Protein 4DPO (pdb70)

Organism: Methanosarcina mazei (strain ATCC BAA-159 / DSM 3647 / Goe1 / Go1 / JCM 11833 / OCM 88) (NCBI:txid192952)

B-factor: mean 62.58, std 10.18, range [20.0, 93.19]

Structure (mmCIF, N/CA/C/O backbone):
data_4DPO
#
_entry.id   4DPO
#
_cell.length_a   59.761
_cell.length_b   60.255
_cell.length_c   104.312
_cell.angle_alpha   90.00
_cell.angle_beta   90.00
_cell.angle_gamma   90.00
#
_symmetry.space_group_name_H-M   'P 21 21 21'
#
loop_
_entity.id
_entity.type
_entity.pdbx_description
1 polymer 'Conserved protein'
2 water water
#
loop_
_atom_site.group_PDB
_atom_site.id
_atom_site.type_symbol
_atom_site.label_atom_id
_atom_site.label_alt_id
_atom_site.label_comp_id
_atom_site.label_asym_id
_atom_site.label_entity_id
_atom_site.label_seq_id
_atom_site.pdbx_PDB_ins_code
_atom_site.Cartn_x
_atom_site.Cartn_y
_atom_site.Cartn_z
_atom_site.occupancy
_atom_site.B_iso_or_equiv
_atom_site.auth_seq_id
_atom_site.auth_comp_id
_atom_site.auth_asym_id
_atom_site.auth_atom_id
_atom_site.pdbx_PDB_model_num
ATOM 1 N N . ASN A 1 17 ? -19.134 -22.228 -3.345 0.70 65.59 -5 ASN A N 1
ATOM 2 C CA . ASN A 1 17 ? -19.347 -21.130 -4.333 0.70 65.95 -5 ASN A CA 1
ATOM 3 C C . ASN A 1 17 ? -18.007 -20.753 -4.999 0.70 65.73 -5 ASN A C 1
ATOM 4 O O . ASN A 1 17 ? -16.982 -20.597 -4.315 0.70 65.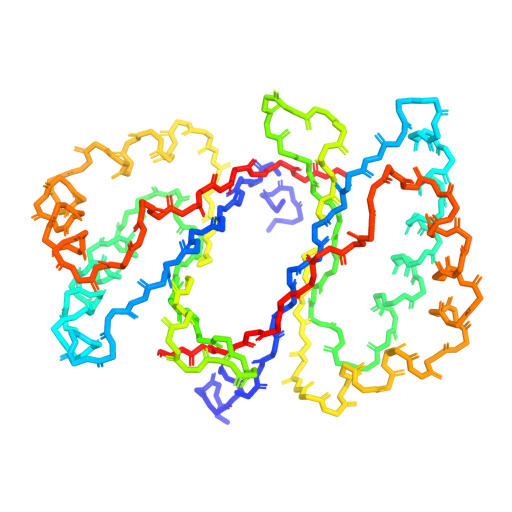96 -5 ASN A O 1
ATOM 6 N N . LEU A 1 18 ? -18.029 -20.632 -6.327 0.70 64.61 -4 LEU A N 1
ATOM 7 C CA . LEU A 1 18 ? -16.833 -20.413 -7.129 0.70 63.94 -4 LEU A CA 1
ATOM 8 C C . LEU A 1 18 ? -16.520 -18.901 -7.309 0.70 63.74 -4 LEU A C 1
ATOM 9 O O . LEU A 1 18 ? -15.503 -18.506 -7.892 0.70 64.31 -4 LEU A O 1
ATOM 11 N N . TYR A 1 19 ? -17.423 -18.067 -6.816 0.70 62.64 -3 TYR A N 1
ATOM 12 C CA . TYR A 1 19 ? -17.230 -16.641 -6.707 0.70 61.35 -3 TYR A CA 1
ATOM 13 C C . TYR A 1 19 ? -16.334 -16.349 -5.492 0.70 61.28 -3 TYR A C 1
ATOM 14 O O . TYR A 1 19 ? -15.424 -15.511 -5.559 0.70 61.18 -3 TYR A O 1
ATOM 23 N N . PHE A 1 20 ? -16.604 -17.050 -4.392 0.70 60.47 -2 PHE A N 1
ATOM 24 C CA . PHE A 1 20 ? -15.937 -16.842 -3.134 0.70 59.62 -2 PHE A CA 1
ATOM 25 C C . PHE A 1 20 ? -14.497 -17.235 -3.231 0.70 59.37 -2 PHE A C 1
ATOM 26 O O . PHE A 1 20 ? -13.608 -16.542 -2.687 0.70 59.70 -2 PHE A O 1
ATOM 34 N N . GLN A 1 21 ? -14.262 -18.354 -3.903 0.70 58.17 -1 GLN A N 1
ATOM 35 C CA . GLN A 1 21 ? -12.921 -18.784 -4.226 0.70 57.41 -1 GLN A CA 1
ATOM 36 C C . GLN A 1 21 ? -12.257 -17.766 -5.115 0.70 56.73 -1 GLN A C 1
ATOM 37 O O . GLN A 1 21 ? -11.079 -17.468 -4.961 0.70 57.40 -1 GLN A O 1
ATOM 43 N N . SER A 1 22 ? -13.021 -17.238 -6.054 0.70 55.66 0 SER A N 1
ATOM 44 C CA . SER A 1 22 ? -12.517 -16.291 -7.007 0.70 54.99 0 SER A CA 1
ATOM 45 C C . SER A 1 22 ? -11.891 -15.123 -6.268 0.70 55.34 0 SER A C 1
ATOM 46 O O . SER A 1 22 ? -10.870 -14.577 -6.659 0.70 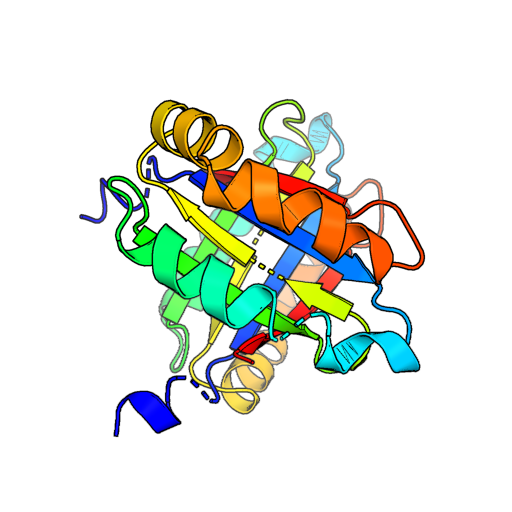55.63 0 SER A O 1
ATOM 57 N N . LEU A 1 24 ? -10.729 -14.995 -3.102 1.00 55.68 2 LEU A N 1
ATOM 58 C CA . LEU A 1 24 ? -9.708 -15.285 -2.050 1.00 55.30 2 LEU A CA 1
ATOM 59 C C . LEU A 1 24 ? -8.392 -15.844 -2.668 1.00 54.85 2 LEU A C 1
ATOM 60 O O . LEU A 1 24 ? -7.309 -15.754 -2.061 1.00 55.36 2 LEU A O 1
ATOM 63 N N . ALA A 1 25 ? -8.507 -16.393 -3.880 1.00 53.94 3 ALA A N 1
ATOM 64 C CA . ALA A 1 25 ? -7.368 -16.730 -4.746 1.00 53.12 3 ALA A CA 1
ATOM 65 C C . ALA A 1 25 ? -6.321 -15.600 -4.740 1.00 52.58 3 ALA A C 1
ATOM 66 O O . ALA A 1 25 ? -6.660 -14.416 -4.769 1.00 52.91 3 ALA A O 1
ATOM 68 N N . ILE A 1 26 ? -5.060 -15.986 -4.702 1.00 51.76 4 ILE A N 1
ATOM 69 C CA . ILE A 1 26 ? -3.955 -15.070 -4.679 1.00 51.85 4 ILE A CA 1
ATOM 70 C C . ILE A 1 26 ? -3.066 -15.273 -5.928 1.00 50.98 4 ILE A C 1
ATOM 71 O O . ILE A 1 26 ? -2.835 -16.413 -6.343 1.00 51.57 4 ILE A O 1
ATOM 76 N N . ARG A 1 27 ? -2.565 -14.201 -6.545 1.00 49.45 5 ARG A N 1
ATOM 77 C CA . ARG A 1 27 ? -1.638 -14.367 -7.682 1.00 47.71 5 ARG A CA 1
ATOM 78 C C . ARG A 1 27 ? -0.362 -13.642 -7.446 1.00 46.76 5 ARG A C 1
ATOM 79 O O . ARG A 1 27 ? -0.401 -12.469 -7.116 1.00 47.18 5 ARG A O 1
ATOM 87 N N . VAL A 1 28 ? 0.765 -14.295 -7.622 1.00 45.01 6 VAL A N 1
ATOM 88 C CA . VAL A 1 28 ? 1.967 -13.545 -7.430 1.00 45.61 6 VAL A CA 1
ATOM 89 C C . VAL A 1 28 ? 2.677 -13.346 -8.739 1.00 45.22 6 VAL A C 1
ATOM 90 O O . VAL A 1 28 ? 2.685 -14.236 -9.585 1.00 45.45 6 VAL A O 1
ATOM 94 N N . VAL A 1 29 ? 3.268 -12.168 -8.899 1.00 43.88 7 VAL A N 1
ATOM 95 C CA . VAL A 1 29 ? 4.085 -11.893 -10.040 1.00 41.55 7 VAL A CA 1
ATOM 96 C C . VAL A 1 29 ? 5.437 -11.701 -9.441 1.00 42.52 7 VAL A C 1
ATOM 97 O O . VAL A 1 29 ? 5.637 -10.802 -8.626 1.00 42.60 7 VAL A O 1
ATOM 101 N N . ALA A 1 30 ? 6.368 -12.552 -9.825 1.00 43.22 8 ALA A N 1
ATOM 102 C CA . ALA A 1 30 ? 7.712 -12.431 -9.303 1.00 45.39 8 ALA A CA 1
ATOM 103 C C . ALA A 1 30 ? 8.748 -12.208 -10.401 1.00 46.63 8 ALA A C 1
ATOM 104 O O . ALA A 1 30 ? 9.276 -13.155 -10.947 1.00 45.70 8 ALA A O 1
ATOM 106 N N . LYS A 1 31 ? 9.050 -10.948 -10.700 1.00 48.90 9 LYS A N 1
ATOM 107 C CA . LYS A 1 31 ? 9.897 -10.667 -11.854 1.00 52.56 9 LYS A CA 1
ATOM 108 C C . LYS A 1 31 ? 11.417 -10.670 -11.582 1.00 54.50 9 LYS A C 1
ATOM 109 O O . LYS A 1 31 ? 11.923 -9.933 -10.739 1.00 55.61 9 LYS A O 1
ATOM 115 N N . ASN A 1 32 ? 12.142 -11.513 -12.277 1.00 56.11 10 ASN A N 1
ATOM 116 C CA . ASN A 1 32 ? 13.562 -11.575 -12.054 1.00 58.88 10 ASN A CA 1
ATOM 117 C C . ASN A 1 32 ? 14.369 -10.989 -13.207 1.00 61.31 10 ASN A C 1
ATOM 118 O O . ASN A 1 32 ? 13.988 -11.131 -14.405 1.00 61.97 10 ASN A O 1
ATOM 123 N N . GLN A 1 33 ? 15.487 -10.337 -12.875 1.00 62.87 11 GLN A N 1
ATOM 124 C CA . GLN A 1 33 ? 16.466 -10.019 -13.917 1.00 64.15 11 GLN A CA 1
ATOM 125 C C . GLN A 1 33 ? 17.723 -10.826 -13.722 1.00 65.02 11 GLN A C 1
ATOM 126 O O . GLN A 1 33 ? 18.338 -10.801 -12.659 1.00 65.30 11 GLN A O 1
ATOM 132 N N . VAL A 1 34 ? 18.092 -11.545 -14.763 1.00 66.69 12 VAL A N 1
ATOM 133 C CA . VAL A 1 34 ? 19.076 -12.616 -14.644 1.00 68.58 12 VAL A CA 1
ATOM 134 C C . VAL A 1 34 ? 20.451 -12.252 -15.292 1.00 70.24 12 VAL A C 1
ATOM 135 O O . VAL A 1 34 ? 20.524 -11.503 -16.300 1.00 70.85 12 VAL A O 1
ATOM 139 N N . LYS A 1 35 ? 21.528 -12.731 -14.665 1.00 71.49 13 LYS A N 1
ATOM 140 C CA . LYS A 1 35 ? 22.869 -12.630 -15.246 1.00 73.07 13 LYS A CA 1
ATOM 141 C C . LYS A 1 35 ? 22.907 -13.564 -16.486 1.00 73.36 13 LYS A C 1
ATOM 142 O O . LYS A 1 35 ? 22.701 -14.792 -16.322 1.00 73.39 13 LYS A O 1
ATOM 148 N N . PRO A 1 36 ? 23.172 -13.002 -17.711 1.00 73.29 14 PRO A N 1
ATOM 149 C CA . PRO A 1 36 ? 23.157 -13.814 -18.951 1.00 73.21 14 PRO A CA 1
ATOM 150 C C . PRO A 1 36 ? 23.892 -15.145 -18.832 1.00 73.18 14 PRO A C 1
ATOM 151 O O . PRO A 1 36 ? 23.456 -16.135 -19.431 1.00 73.47 14 PRO A O 1
ATOM 155 N N . GLU A 1 37 ? 24.961 -15.163 -18.042 1.00 73.14 15 GLU A N 1
ATOM 156 C CA . GLU A 1 37 ? 25.768 -16.372 -17.793 1.00 74.15 15 GLU A CA 1
ATOM 157 C C . GLU A 1 37 ? 25.059 -17.385 -16.879 1.00 74.81 15 GLU A C 1
ATOM 158 O O . GLU A 1 37 ? 25.311 -18.601 -16.941 1.00 75.10 15 GLU A O 1
ATOM 160 N N . LYS A 1 38 ? 24.179 -16.886 -16.002 1.00 75.24 16 LYS A N 1
ATOM 161 C CA . LYS A 1 38 ? 23.552 -17.759 -14.998 1.00 74.65 16 LYS A CA 1
ATOM 162 C C . LYS A 1 38 ? 22.168 -18.336 -15.463 1.00 73.92 16 LYS A C 1
ATOM 163 O O . LYS A 1 38 ? 21.570 -19.171 -14.762 1.00 74.78 16 LYS A O 1
ATOM 165 N N . VAL A 1 39 ? 21.716 -17.973 -16.667 1.00 72.42 17 VAL A N 1
ATOM 166 C CA . VAL A 1 39 ? 20.417 -18.449 -17.170 1.00 71.03 17 VAL A CA 1
ATOM 167 C C . VAL A 1 39 ? 20.221 -19.952 -17.112 1.00 70.70 17 VAL A C 1
ATOM 168 O O . VAL A 1 39 ? 19.293 -20.406 -16.469 1.00 71.43 17 VAL A O 1
ATOM 172 N N . GLN A 1 40 ? 21.085 -20.729 -17.749 1.00 70.37 18 GLN A N 1
ATOM 173 C CA . GLN A 1 40 ? 20.939 -22.188 -17.671 1.00 70.09 18 GLN A CA 1
ATOM 174 C C . GLN A 1 40 ? 20.818 -22.671 -16.233 1.00 69.59 18 GLN A C 1
ATOM 175 O O . GLN A 1 40 ? 19.962 -23.528 -15.961 1.00 69.88 18 GLN A O 1
ATOM 177 N N . GLU A 1 41 ? 21.648 -22.129 -15.324 1.00 68.74 19 GLU A N 1
ATOM 178 C CA . GLU A 1 41 ? 21.615 -22.537 -13.888 1.00 68.31 19 GLU A CA 1
ATOM 179 C C . GLU A 1 41 ? 20.330 -22.111 -13.156 1.00 67.23 19 GLU A C 1
ATOM 180 O O . GLU A 1 41 ? 19.818 -22.824 -12.283 1.00 66.95 19 GLU A O 1
ATOM 182 N N . PHE A 1 42 ? 19.828 -20.943 -13.528 1.00 65.62 20 PHE A N 1
ATOM 183 C CA . PHE A 1 42 ? 18.592 -20.439 -13.026 1.00 64.81 20 PHE A CA 1
ATOM 184 C C . PHE A 1 42 ? 17.483 -21.371 -13.437 1.00 65.02 20 PHE A C 1
ATOM 185 O O . PHE A 1 42 ? 16.769 -21.892 -12.573 1.00 65.14 20 PHE A O 1
ATOM 201 N N . ASN A 1 44 ? 17.608 -24.497 -14.388 1.00 66.32 22 ASN A N 1
ATOM 202 C CA . ASN A 1 44 ? 17.654 -25.805 -13.741 1.00 67.00 22 ASN A CA 1
ATOM 203 C C . ASN A 1 44 ? 17.132 -25.741 -12.334 1.00 65.80 22 ASN A C 1
ATOM 204 O O . ASN A 1 44 ? 16.574 -26.716 -11.831 1.00 65.69 22 ASN A O 1
ATOM 209 N N . LEU A 1 45 ? 17.292 -24.589 -11.692 1.00 64.89 23 LEU A N 1
ATOM 210 C CA . LEU A 1 45 ? 16.759 -24.432 -10.321 1.00 64.46 23 LEU A CA 1
ATOM 211 C C . LEU A 1 45 ? 15.231 -24.274 -10.265 1.00 64.01 23 LEU A C 1
ATOM 212 O O . LEU A 1 45 ? 14.592 -24.918 -9.426 1.00 63.44 23 LEU A O 1
ATOM 217 N N . CYS A 1 46 ? 14.650 -23.472 -11.172 1.00 63.27 24 CYS A N 1
ATOM 218 C CA . CYS A 1 46 ? 13.192 -23.477 -11.367 1.00 63.60 24 CYS A CA 1
ATOM 219 C C . CYS A 1 46 ? 12.584 -24.848 -11.660 1.00 64.21 24 CYS A C 1
ATOM 220 O O . CYS A 1 46 ? 11.517 -25.145 -11.143 1.00 63.75 24 CYS A O 1
ATOM 223 N N . LYS A 1 47 ? 13.243 -25.678 -12.494 1.00 65.63 25 LYS A N 1
ATOM 224 C CA . LYS A 1 47 ? 12.733 -27.033 -12.825 1.00 65.63 25 LYS A CA 1
ATOM 225 C C . LYS A 1 47 ? 12.425 -27.776 -11.558 1.00 65.73 25 LYS A C 1
ATOM 226 O O . LYS A 1 47 ? 11.299 -28.307 -11.414 1.00 67.27 25 LYS A O 1
ATOM 228 N N . SER A 1 48 ? 13.353 -27.762 -10.603 1.00 64.24 26 SER A N 1
ATOM 229 C CA . SER A 1 48 ? 13.088 -28.535 -9.374 1.00 64.35 26 SER A CA 1
ATOM 230 C C . SER A 1 48 ? 12.029 -27.876 -8.503 1.00 64.01 26 SER A C 1
ATOM 231 O O . SER A 1 48 ? 11.254 -28.531 -7.780 1.00 65.00 26 SER A O 1
ATOM 234 N N . LEU A 1 49 ? 12.029 -26.557 -8.546 1.00 63.70 27 LEU A N 1
ATOM 235 C CA . LEU A 1 49 ? 11.139 -25.786 -7.718 1.00 62.96 27 LEU A CA 1
ATOM 236 C C . LEU A 1 49 ? 9.698 -25.941 -8.185 1.00 62.69 27 LEU A C 1
ATOM 237 O O . LEU A 1 49 ? 8.819 -25.949 -7.355 1.00 63.09 27 LEU A O 1
ATOM 242 N N . ILE A 1 50 ? 9.475 -26.079 -9.493 1.00 62.63 28 ILE A N 1
ATOM 243 C CA . ILE A 1 50 ? 8.139 -26.232 -10.063 1.00 63.65 28 ILE A CA 1
ATOM 244 C C . ILE A 1 50 ? 7.618 -27.616 -9.682 1.00 65.37 28 ILE A C 1
ATOM 245 O O . ILE A 1 50 ? 6.560 -27.709 -9.029 1.00 65.73 28 ILE A O 1
ATOM 247 N N . GLU A 1 51 ? 8.397 -28.666 -10.007 1.00 66.85 29 GLU A N 1
ATOM 248 C CA . GLU A 1 51 ? 8.072 -30.055 -9.653 1.00 67.84 29 GLU A CA 1
ATOM 249 C C . GLU A 1 51 ? 7.589 -30.123 -8.220 1.00 69.03 29 GLU A C 1
ATOM 250 O O . GLU A 1 51 ? 6.516 -30.686 -7.951 1.00 69.62 29 GLU A O 1
ATOM 252 N N . GLU A 1 52 ? 8.343 -29.527 -7.291 1.00 69.63 30 GLU A N 1
ATOM 253 C CA . GLU A 1 52 ? 7.949 -29.636 -5.893 1.00 70.22 30 GLU A CA 1
ATOM 254 C C . GLU A 1 52 ? 6.668 -28.887 -5.643 1.00 69.80 30 GLU A C 1
ATOM 255 O O . GLU A 1 52 ? 5.718 -29.445 -5.072 1.00 70.01 30 GLU A O 1
ATOM 261 N N . THR A 1 53 ? 6.640 -27.637 -6.120 1.00 68.74 31 THR A N 1
ATOM 262 C CA . THR A 1 53 ? 5.640 -26.655 -5.707 1.00 67.37 31 THR A CA 1
ATOM 263 C C . THR A 1 53 ? 4.267 -27.012 -6.252 1.00 66.93 31 THR A C 1
ATOM 264 O O . THR A 1 53 ? 3.238 -26.855 -5.555 1.00 65.25 31 THR A O 1
ATOM 268 N N . LEU A 1 54 ? 4.259 -27.492 -7.498 1.00 66.62 32 LEU A N 1
ATOM 269 C CA . LEU A 1 54 ? 3.011 -27.958 -8.104 1.00 67.19 32 LEU A CA 1
ATOM 270 C C . LEU A 1 54 ? 2.351 -29.035 -7.248 1.00 68.14 32 LEU A C 1
ATOM 271 O O . LEU A 1 54 ? 1.134 -29.207 -7.357 1.00 68.79 32 LEU A O 1
ATOM 276 N N . LYS A 1 55 ? 3.127 -29.748 -6.415 1.00 68.54 33 LYS A N 1
ATOM 277 C CA . LYS A 1 55 ? 2.562 -30.836 -5.595 1.00 68.98 33 LYS A CA 1
ATOM 278 C C . LYS A 1 55 ? 1.934 -30.346 -4.292 1.00 69.18 33 LYS A C 1
ATOM 279 O O . LYS A 1 55 ? 1.329 -31.136 -3.586 1.00 69.79 33 LYS A O 1
ATOM 281 N N . GLU A 1 56 ? 2.034 -29.049 -3.988 1.00 69.34 34 GLU A N 1
ATOM 282 C CA . GLU A 1 56 ? 1.540 -28.525 -2.706 1.00 68.65 34 GLU A CA 1
ATOM 283 C C . GLU A 1 56 ? 0.059 -28.308 -2.732 1.00 68.77 34 GLU A C 1
ATOM 284 O O . GLU A 1 56 ? -0.512 -28.047 -3.779 1.00 67.81 34 GLU A O 1
ATOM 290 N N . GLU A 1 57 ? -0.563 -28.383 -1.555 1.00 69.78 35 GLU A N 1
ATOM 291 C CA . GLU A 1 57 ? -1.989 -27.999 -1.396 1.00 70.21 35 GLU A CA 1
ATOM 292 C C . GLU A 1 57 ? -2.140 -26.467 -1.577 1.00 69.63 35 GLU A C 1
ATOM 293 O O . GLU A 1 57 ? -1.462 -25.657 -0.912 1.00 70.42 35 GLU A O 1
ATOM 295 N N . GLY A 1 58 ? -2.999 -26.078 -2.510 1.00 68.42 36 GLY A N 1
ATOM 296 C CA . GLY A 1 58 ? -3.257 -24.651 -2.777 1.00 66.39 36 GLY A CA 1
ATOM 297 C C . GLY A 1 58 ? -2.606 -24.121 -4.038 1.00 64.42 36 GLY A C 1
ATOM 298 O O . GLY A 1 58 ? -3.017 -23.107 -4.609 1.00 63.58 36 GLY A O 1
ATOM 299 N N . CYS A 1 59 ? -1.614 -24.825 -4.523 1.00 62.73 37 CYS A N 1
ATOM 300 C CA . CYS A 1 59 ? -1.070 -24.341 -5.762 1.00 62.12 37 CYS A CA 1
ATOM 301 C C . CYS A 1 59 ? -2.009 -24.563 -6.938 1.00 62.47 37 CYS A C 1
ATOM 302 O O . CYS A 1 59 ? -2.191 -25.717 -7.371 1.00 63.47 37 CYS A O 1
ATOM 305 N N . ILE A 1 60 ? -2.547 -23.471 -7.490 1.00 61.97 38 ILE A N 1
ATOM 306 C CA . ILE A 1 60 ? -3.450 -23.570 -8.621 1.00 61.24 38 ILE A CA 1
ATOM 307 C C . ILE A 1 60 ? -2.693 -23.559 -9.930 1.00 61.98 38 ILE A C 1
ATOM 308 O O . ILE A 1 60 ? -3.082 -24.214 -10.904 1.00 62.77 38 ILE A O 1
ATOM 312 N N . ASP A 1 61 ? -1.618 -22.794 -9.984 1.00 62.38 39 ASP A N 1
ATOM 313 C CA . ASP A 1 61 ? -0.782 -22.700 -11.232 1.00 62.38 39 ASP A CA 1
ATOM 314 C C . ASP A 1 61 ? 0.542 -22.078 -10.763 1.00 60.98 39 ASP A C 1
ATOM 315 O O . ASP A 1 61 ? 0.597 -21.392 -9.732 1.00 61.23 39 ASP A O 1
ATOM 320 N N . TYR A 1 62 ? 1.608 -22.392 -11.480 1.00 58.77 40 TYR A N 1
ATOM 321 C CA . TYR A 1 62 ? 2.926 -21.985 -11.106 1.00 56.88 40 TYR A CA 1
ATOM 322 C C . TYR A 1 62 ? 3.771 -22.252 -12.301 1.00 55.24 40 TYR A C 1
ATOM 323 O O . TYR A 1 62 ? 3.848 -23.366 -12.731 1.00 56.76 40 TYR A O 1
ATOM 332 N N . GLY A 1 63 ? 4.369 -21.232 -12.873 1.00 53.75 41 GLY A N 1
ATOM 333 C CA . GLY A 1 63 ? 5.167 -21.398 -14.062 1.00 53.43 41 GLY A CA 1
ATOM 334 C C . GLY A 1 63 ? 6.188 -20.298 -14.119 1.00 52.83 41 GLY A C 1
ATOM 335 O O . GLY A 1 63 ? 6.061 -19.316 -13.357 1.00 53.40 41 GLY A O 1
ATOM 336 N N . VAL A 1 64 ? 7.182 -20.436 -14.992 1.00 50.93 42 VAL A N 1
ATOM 337 C CA . VAL A 1 64 ? 8.062 -19.296 -15.256 1.00 50.77 42 VAL A CA 1
ATOM 338 C C . VAL A 1 64 ? 8.009 -18.792 -16.685 1.00 50.23 42 VAL A C 1
ATOM 339 O O . VAL A 1 64 ? 7.981 -19.585 -17.623 1.00 50.89 42 VAL A O 1
ATOM 343 N N . TYR A 1 65 ? 7.975 -17.482 -16.840 1.00 49.11 43 TYR A N 1
ATOM 344 C CA . TYR A 1 65 ? 7.686 -16.904 -18.110 1.00 50.13 43 TYR A CA 1
ATOM 345 C C . TYR A 1 65 ? 8.806 -15.908 -18.521 1.00 52.52 43 TYR A C 1
ATOM 346 O O . TYR A 1 65 ? 9.501 -15.364 -17.654 1.00 53.46 43 TYR A O 1
ATOM 355 N N . GLN A 1 66 ? 8.996 -15.636 -19.812 1.00 53.72 44 GLN A N 1
ATOM 356 C CA . GLN A 1 66 ? 10.074 -14.740 -20.212 1.00 55.28 44 GLN A CA 1
ATOM 357 C C . GLN A 1 66 ? 9.505 -13.621 -21.018 1.00 56.99 44 GLN A C 1
ATOM 358 O O . GLN A 1 66 ? 8.644 -13.855 -21.855 1.00 57.51 44 GLN A O 1
ATOM 364 N N . GLU A 1 67 ? 9.955 -12.397 -20.756 1.00 59.05 45 GLU A N 1
ATOM 365 C CA . GLU A 1 67 ? 9.427 -11.248 -21.446 1.00 61.14 45 GLU A CA 1
ATOM 366 C C . GLU A 1 67 ? 9.929 -11.304 -22.855 1.00 62.84 45 GLU A C 1
ATOM 367 O O . GLU A 1 67 ? 11.089 -11.660 -23.087 1.00 63.50 45 GLU A O 1
ATOM 373 N N . LEU A 1 68 ? 9.069 -10.912 -23.788 1.00 64.53 46 LEU A N 1
ATOM 374 C CA . LEU A 1 68 ? 9.290 -11.176 -25.175 1.00 66.69 46 LEU A CA 1
ATOM 375 C C . LEU A 1 68 ? 10.655 -10.674 -25.696 1.00 69.26 46 LEU A C 1
ATOM 376 O O . LEU A 1 68 ? 11.560 -11.475 -26.122 1.00 70.56 46 LEU A O 1
ATOM 381 N N . GLU A 1 69 ? 10.837 -9.363 -25.672 1.00 70.52 47 GLU A N 1
ATOM 382 C CA . GLU A 1 69 ? 12.011 -8.859 -26.359 1.00 71.68 47 GLU A CA 1
ATOM 383 C C . GLU A 1 69 ? 13.164 -8.684 -25.339 1.00 71.94 47 GLU A C 1
ATOM 384 O O . GLU A 1 69 ? 13.981 -7.771 -25.465 1.00 72.47 47 GLU A O 1
ATOM 386 N N . ASN A 1 70 ? 13.223 -9.584 -24.345 1.00 71.49 48 ASN A N 1
ATOM 387 C CA . ASN A 1 70 ? 14.082 -9.433 -23.164 1.00 70.67 48 ASN A CA 1
ATOM 388 C C . ASN A 1 70 ? 14.387 -10.722 -22.460 1.00 69.88 48 ASN A C 1
ATOM 389 O O . ASN A 1 70 ? 13.940 -10.912 -21.344 1.00 69.68 48 ASN A O 1
ATOM 394 N N . PRO A 1 71 ? 15.216 -11.574 -23.074 1.00 69.55 49 PRO A N 1
ATOM 395 C CA . PRO A 1 71 ? 15.452 -13.008 -22.691 1.00 68.97 49 PRO A CA 1
ATOM 396 C C . PRO A 1 71 ? 15.910 -13.261 -21.253 1.00 68.41 49 PRO A C 1
ATOM 397 O O . PRO A 1 71 ? 15.948 -14.429 -20.795 1.00 67.88 49 PRO A O 1
ATOM 401 N N . GLU A 1 72 ? 16.301 -12.173 -20.585 1.00 67.69 50 GLU A N 1
ATOM 402 C CA . GLU A 1 72 ? 16.891 -12.207 -19.263 1.00 67.28 50 GLU A CA 1
ATOM 403 C C . GLU A 1 72 ? 15.927 -11.757 -18.181 1.00 65.87 50 GLU A C 1
ATOM 404 O O . GLU A 1 72 ? 16.224 -11.900 -16.992 1.00 65.76 50 GLU A O 1
ATOM 410 N N . ILE A 1 73 ? 14.810 -11.161 -18.597 1.00 63.49 51 ILE A N 1
ATOM 411 C CA . ILE A 1 73 ? 13.731 -10.870 -17.707 1.00 61.37 51 ILE A CA 1
ATOM 412 C C . ILE A 1 73 ? 12.922 -12.148 -17.626 1.00 59.98 51 ILE A C 1
ATOM 413 O O . ILE A 1 73 ? 12.232 -12.475 -18.565 1.00 59.64 51 ILE A O 1
ATOM 418 N N . LEU A 1 74 ? 13.012 -12.859 -16.511 1.00 58.18 52 LEU A N 1
ATOM 419 C CA . LEU A 1 74 ? 12.292 -14.112 -16.285 1.00 56.72 52 LEU A CA 1
ATOM 420 C C . LEU A 1 74 ? 11.297 -14.098 -15.054 1.00 56.33 52 LEU A C 1
ATOM 421 O O . LEU A 1 74 ? 11.722 -14.152 -13.869 1.00 56.52 52 LEU A O 1
ATOM 426 N N . THR A 1 75 ? 9.986 -14.065 -15.320 1.00 54.03 53 THR A N 1
ATOM 427 C CA . THR A 1 75 ? 9.035 -13.808 -14.254 1.00 52.09 53 THR A CA 1
ATOM 428 C C . THR A 1 75 ? 8.419 -15.099 -13.733 1.00 52.01 53 THR A C 1
ATOM 429 O O . THR A 1 75 ? 8.295 -16.056 -14.471 1.00 53.08 53 THR A O 1
ATOM 441 N N . LEU A 1 77 ? 5.007 -16.766 -12.278 1.00 49.42 55 LEU A N 1
ATOM 442 C CA . LEU A 1 77 ? 3.591 -16.410 -12.288 1.00 49.46 55 LEU A CA 1
ATOM 443 C C . LEU A 1 77 ? 2.877 -17.515 -11.597 1.00 50.12 55 LEU A C 1
ATOM 444 O O . LEU A 1 77 ? 3.026 -18.661 -11.987 1.00 50.43 55 LEU A O 1
ATOM 449 N N . GLU A 1 78 ? 2.136 -17.175 -10.550 1.00 50.46 56 GLU A N 1
ATOM 450 C CA . GLU A 1 78 ? 1.589 -18.187 -9.683 1.00 51.80 56 GLU A CA 1
ATOM 451 C C . GLU A 1 78 ? 0.167 -17.851 -9.316 1.00 52.75 56 GLU A C 1
ATOM 452 O O . GLU A 1 78 ? -0.243 -16.677 -9.405 1.00 52.85 56 GLU A O 1
ATOM 458 N N . GLU A 1 79 ? -0.573 -18.885 -8.907 1.00 53.08 57 GLU A N 1
ATOM 459 C CA . GLU A 1 79 ? -1.855 -18.680 -8.316 1.00 53.87 57 GLU A CA 1
ATOM 460 C C . GLU A 1 79 ? -2.082 -19.695 -7.243 1.00 53.81 57 GLU A C 1
ATOM 461 O O . GLU A 1 79 ? -1.867 -20.872 -7.436 1.00 54.16 57 GLU A O 1
ATOM 467 N N . TRP A 1 80 ? -2.548 -19.196 -6.130 1.00 53.97 58 TRP A N 1
ATOM 468 C CA . TRP A 1 80 ? -2.636 -19.892 -4.890 1.00 55.19 58 TRP A CA 1
ATOM 469 C C . TRP A 1 80 ? -4.071 -19.797 -4.448 1.00 56.29 58 TRP A C 1
ATOM 470 O O . TRP A 1 80 ? -4.689 -18.748 -4.661 1.00 57.52 58 TRP A O 1
ATOM 481 N N . LYS A 1 81 ? -4.608 -20.872 -3.849 1.00 56.85 59 LYS A N 1
ATOM 482 C CA . LYS A 1 81 ? -6.005 -20.945 -3.370 1.00 57.06 59 LYS A CA 1
ATOM 483 C C . LYS A 1 81 ? -6.289 -19.732 -2.441 1.00 57.57 59 LYS A C 1
ATOM 484 O O . LYS A 1 81 ? -7.361 -19.116 -2.507 1.00 57.24 59 LYS A O 1
ATOM 487 N N . ASP A 1 82 ? -5.288 -19.321 -1.663 1.00 56.95 60 ASP A N 1
ATOM 488 C CA . ASP A 1 82 ? -5.528 -18.310 -0.676 1.00 57.17 60 ASP A CA 1
ATOM 489 C C . ASP A 1 82 ? -4.236 -17.888 -0.088 1.00 55.86 60 ASP A C 1
ATOM 490 O O . ASP A 1 82 ? -3.205 -18.468 -0.378 1.00 54.86 60 ASP A O 1
ATOM 495 N N . GLU A 1 83 ? -4.304 -16.922 0.799 1.00 56.37 61 GLU A N 1
ATOM 496 C CA . GLU A 1 83 ? -3.096 -16.314 1.363 1.00 58.44 61 GLU A CA 1
ATOM 497 C C . GLU A 1 83 ? -2.286 -17.264 2.217 1.00 58.20 61 GLU A C 1
ATOM 498 O O . GLU A 1 83 ? -1.060 -17.253 2.123 1.00 58.49 61 GLU A O 1
ATOM 504 N N . GLY A 1 84 ? -2.961 -18.092 3.030 1.00 58.54 62 GLY A N 1
ATOM 505 C CA . GLY A 1 84 ? -2.278 -19.042 3.935 1.00 57.47 62 GLY A CA 1
ATOM 506 C C . GLY A 1 84 ? -1.551 -20.133 3.169 1.00 57.84 62 GLY A C 1
ATOM 507 O O . GLY A 1 84 ? -0.531 -20.626 3.628 1.00 58.37 62 GLY A O 1
ATOM 508 N N . SER A 1 85 ? -2.064 -20.523 2.004 1.00 57.44 63 SER A N 1
ATOM 509 C CA . SER A 1 85 ? -1.300 -21.379 1.127 1.00 58.29 63 SER A CA 1
ATOM 510 C C . SER A 1 85 ? 0.042 -20.777 0.687 1.00 59.38 63 SER A C 1
ATOM 511 O O . SER A 1 85 ? 1.071 -21.487 0.675 1.00 59.53 63 SER A O 1
ATOM 514 N N . LEU A 1 86 ? 0.030 -19.494 0.284 1.00 60.07 64 LEU A N 1
ATOM 515 C CA . LEU A 1 86 ? 1.270 -18.838 -0.152 1.00 60.65 64 LEU A CA 1
ATOM 516 C C . LEU A 1 86 ? 2.202 -18.825 1.040 1.00 62.06 64 LEU A C 1
ATOM 517 O O . LEU A 1 86 ? 3.421 -19.012 0.911 1.00 62.69 64 LEU A O 1
ATOM 522 N N . ASP A 1 87 ? 1.602 -18.648 2.210 1.00 63.37 65 ASP A N 1
ATOM 523 C CA . ASP A 1 87 ? 2.347 -18.581 3.429 1.00 64.96 65 ASP A CA 1
ATOM 524 C C . ASP A 1 87 ? 3.052 -19.925 3.672 1.00 65.54 65 ASP A C 1
ATOM 525 O O . ASP A 1 87 ? 4.235 -19.941 4.000 1.00 65.70 65 ASP A O 1
ATOM 528 N N . GLN A 1 88 ? 2.372 -21.045 3.431 1.00 66.38 66 GLN A N 1
ATOM 529 C CA . GLN A 1 88 ? 3.049 -22.347 3.517 1.00 67.35 66 GLN A CA 1
ATOM 530 C C . GLN A 1 88 ? 4.084 -22.547 2.442 1.00 66.19 66 GLN A C 1
ATOM 531 O O . GLN A 1 88 ? 5.125 -23.147 2.711 1.00 66.80 66 GLN A O 1
ATOM 537 N N . HIS A 1 89 ? 3.811 -22.057 1.234 1.00 64.84 67 HIS A N 1
ATOM 538 C CA . HIS A 1 89 ? 4.815 -22.095 0.168 1.00 63.74 67 HIS A CA 1
ATOM 539 C C . HIS A 1 89 ? 6.175 -21.528 0.585 1.00 63.58 67 HIS A C 1
ATOM 540 O O . HIS A 1 89 ? 7.182 -22.214 0.450 1.00 63.57 67 HIS A O 1
ATOM 547 N N . ILE A 1 90 ? 6.204 -20.283 1.066 1.00 63.02 68 ILE A N 1
ATOM 548 C CA . ILE A 1 90 ? 7.470 -19.629 1.411 1.00 63.06 68 ILE A CA 1
ATOM 549 C C . ILE A 1 90 ? 8.123 -20.193 2.691 1.00 63.83 68 ILE A C 1
ATOM 550 O O . ILE A 1 90 ? 9.317 -20.008 2.917 1.00 64.01 68 ILE A O 1
ATOM 554 N N . ARG A 1 91 ? 7.335 -20.893 3.509 1.00 64.59 69 ARG A N 1
ATOM 555 C CA . ARG A 1 91 ? 7.834 -21.596 4.697 1.00 65.48 69 ARG A CA 1
ATOM 556 C C . ARG A 1 91 ? 8.191 -23.060 4.338 1.00 67.07 69 ARG A C 1
ATOM 557 O O . ARG A 1 91 ? 8.618 -23.840 5.191 1.00 68.23 69 ARG A O 1
ATOM 559 N N . SER A 1 92 ? 8.046 -23.454 3.076 1.00 68.30 70 SER A N 1
ATOM 560 C CA . SER A 1 92 ? 8.342 -24.846 2.716 1.00 69.51 70 SER A CA 1
ATOM 561 C C . SER A 1 92 ? 9.868 -25.153 2.565 1.00 70.78 70 SER A C 1
ATOM 562 O O . SER A 1 92 ? 10.691 -24.249 2.298 1.00 71.45 70 SER A O 1
ATOM 565 N N . ASP A 1 93 ? 10.221 -26.426 2.727 1.00 70.94 71 ASP A N 1
ATOM 566 C CA . ASP A 1 93 ? 11.587 -26.887 2.582 1.00 71.46 71 ASP A CA 1
ATOM 567 C C . ASP A 1 93 ? 12.217 -26.568 1.231 1.00 70.71 71 ASP A C 1
ATOM 568 O O . ASP A 1 93 ? 13.337 -26.070 1.170 1.00 71.23 71 ASP A O 1
ATOM 573 N N . HIS A 1 94 ? 11.519 -26.866 0.139 1.00 69.37 72 HIS A N 1
ATOM 574 C CA . HIS A 1 94 ? 12.099 -26.623 -1.192 1.00 68.19 72 HIS A CA 1
ATOM 575 C C . HIS A 1 94 ? 12.288 -25.111 -1.428 1.00 66.88 72 HIS A C 1
ATOM 576 O O . HIS A 1 94 ? 13.328 -24.643 -1.931 1.00 66.80 72 HIS A O 1
ATOM 583 N N . PHE A 1 95 ? 11.283 -24.336 -1.044 1.00 64.87 73 PHE A N 1
ATOM 584 C CA . PHE A 1 95 ? 11.407 -22.936 -1.230 1.00 62.34 73 PHE A CA 1
ATOM 585 C C . PHE A 1 95 ? 12.659 -22.528 -0.486 1.00 61.97 73 PHE A C 1
ATOM 586 O O . PHE A 1 95 ? 13.566 -21.905 -1.082 1.00 61.03 73 PHE A O 1
ATOM 594 N N . LYS A 1 96 ? 12.689 -22.912 0.806 1.00 61.41 74 LYS A N 1
ATOM 595 C CA . LYS A 1 96 ? 13.743 -22.548 1.737 1.00 61.02 74 LYS A CA 1
ATOM 596 C C . LYS A 1 96 ? 15.140 -22.866 1.135 1.00 61.66 74 LYS A C 1
ATOM 597 O O . LYS A 1 96 ? 16.058 -21.999 1.168 1.00 61.67 74 LYS A O 1
ATOM 600 N N . GLU A 1 97 ? 15.295 -24.070 0.555 1.00 61.24 75 GLU A N 1
ATOM 601 C CA . GLU A 1 97 ? 16.567 -24.491 -0.050 1.00 60.93 75 GLU A CA 1
ATOM 602 C C . GLU A 1 97 ? 16.880 -23.801 -1.411 1.00 61.09 75 GLU A C 1
ATOM 603 O O . GLU A 1 97 ? 18.048 -23.536 -1.757 1.00 62.28 75 GLU A O 1
ATOM 605 N N . ILE A 1 98 ? 15.870 -23.515 -2.216 1.00 60.55 76 ILE A N 1
ATOM 606 C CA . ILE A 1 98 ? 16.181 -23.159 -3.604 1.00 59.86 76 ILE A CA 1
ATOM 607 C C . ILE A 1 98 ? 16.154 -21.658 -3.791 1.00 59.37 76 ILE A C 1
ATOM 608 O O . ILE A 1 98 ? 16.838 -21.104 -4.659 1.00 59.07 76 ILE A O 1
ATOM 613 N N . PHE A 1 99 ? 15.382 -20.995 -2.949 1.00 58.37 77 PHE A N 1
ATOM 614 C CA . PHE A 1 99 ? 15.320 -19.582 -3.055 1.00 58.14 77 PHE A CA 1
ATOM 615 C C . PHE A 1 99 ? 16.703 -18.951 -2.918 1.00 57.02 77 PHE A C 1
ATOM 616 O O . PHE A 1 99 ? 17.102 -18.096 -3.706 1.00 57.44 77 PHE A O 1
ATOM 624 N N . PRO A 1 100 ? 17.483 -19.417 -1.967 1.00 56.18 78 PRO A N 1
ATOM 625 C CA . PRO A 1 100 ? 18.744 -18.725 -1.890 1.00 56.18 78 PRO A CA 1
ATOM 626 C C . PRO A 1 100 ? 19.639 -18.943 -3.132 1.00 56.52 78 PRO A C 1
ATOM 627 O O . PRO A 1 100 ? 20.361 -18.044 -3.557 1.00 56.06 78 PRO A O 1
ATOM 631 N N . LEU A 1 101 ? 19.562 -20.124 -3.726 1.00 57.39 79 LEU A N 1
ATOM 632 C CA . LEU A 1 101 ? 20.392 -20.471 -4.872 1.00 57.68 79 LEU A CA 1
ATOM 633 C C . LEU A 1 101 ? 19.999 -19.642 -6.079 1.00 59.12 79 LEU A C 1
ATOM 634 O O . LEU A 1 101 ? 20.842 -19.051 -6.815 1.00 59.30 79 LEU A O 1
ATOM 639 N N . LEU A 1 102 ? 18.683 -19.617 -6.285 1.00 60.25 80 LEU A N 1
ATOM 640 C CA . LEU A 1 102 ? 18.047 -18.837 -7.320 1.00 60.01 80 LEU A CA 1
ATOM 641 C C . LEU A 1 102 ? 18.541 -17.417 -7.228 1.00 60.56 80 LEU A C 1
ATOM 642 O O . LEU A 1 102 ? 18.925 -16.846 -8.226 1.00 60.21 80 LEU A O 1
ATOM 647 N N . SER A 1 103 ? 18.571 -16.860 -6.015 1.00 61.30 81 SER A N 1
ATOM 648 C CA . SER A 1 103 ? 19.070 -15.494 -5.831 1.00 63.02 81 SER A CA 1
ATOM 649 C C . SER A 1 103 ? 20.524 -15.180 -6.216 1.00 63.65 81 SER A C 1
ATOM 650 O O . SER A 1 103 ? 20.820 -14.070 -6.627 1.00 62.91 81 SER A O 1
ATOM 653 N N . GLU A 1 104 ? 21.426 -16.149 -6.085 1.00 65.11 82 GLU A N 1
ATOM 654 C CA . GLU A 1 104 ? 22.784 -15.956 -6.611 1.00 66.67 82 GLU A CA 1
ATOM 655 C C . GLU A 1 104 ? 22.804 -15.664 -8.143 1.00 67.21 82 GLU A C 1
ATOM 656 O O . GLU A 1 104 ? 23.792 -15.138 -8.656 1.00 68.11 82 GLU A O 1
ATOM 658 N N . CYS A 1 105 ? 21.713 -15.940 -8.858 1.00 67.02 83 CYS A N 1
ATOM 659 C CA . CYS A 1 105 ? 21.728 -15.809 -10.314 1.00 66.90 83 CYS A CA 1
ATOM 660 C C . CYS A 1 105 ? 21.356 -14.412 -10.818 1.00 66.64 83 CYS A C 1
ATOM 661 O O . CYS A 1 105 ? 21.452 -14.129 -12.011 1.00 66.36 83 CYS A O 1
ATOM 664 N N . LEU A 1 106 ? 20.977 -13.530 -9.916 1.00 66.97 84 LEU A N 1
ATOM 665 C CA . LEU A 1 106 ? 20.295 -12.318 -10.314 1.00 68.32 84 LEU A CA 1
ATOM 666 C C . LEU A 1 106 ? 21.181 -11.084 -10.393 1.00 69.89 84 LEU A C 1
ATOM 667 O O . LEU A 1 106 ? 22.112 -10.923 -9.587 1.00 70.91 84 LEU A O 1
ATOM 672 N N . ASP A 1 107 ? 20.882 -10.215 -11.361 1.00 70.74 85 ASP A N 1
ATOM 673 C CA . ASP A 1 107 ? 21.485 -8.910 -11.438 1.00 71.99 85 ASP A CA 1
ATOM 674 C C . ASP A 1 107 ? 20.911 -8.091 -10.330 1.00 72.21 85 ASP A C 1
ATOM 675 O O . ASP A 1 107 ? 21.671 -7.606 -9.547 1.00 73.55 85 ASP A O 1
ATOM 680 N N . LYS A 1 108 ? 19.587 -7.948 -10.230 1.00 72.23 86 LYS A N 1
ATOM 681 C CA . LYS A 1 108 ? 18.971 -7.249 -9.065 1.00 72.03 86 LYS A CA 1
ATOM 682 C C . LYS A 1 108 ? 18.082 -8.132 -8.133 1.00 72.05 86 LYS A C 1
ATOM 683 O O . LYS A 1 108 ? 17.701 -9.276 -8.499 1.00 73.23 86 LYS A O 1
ATOM 687 N N . GLU A 1 109 ? 17.768 -7.618 -6.933 1.00 70.80 87 GLU A N 1
ATOM 688 C CA . GLU A 1 109 ? 16.721 -8.213 -6.055 1.00 69.19 87 GLU A CA 1
ATOM 689 C C . GLU A 1 109 ? 15.437 -8.468 -6.882 1.00 67.98 87 GLU A C 1
ATOM 690 O O . GLU A 1 109 ? 15.010 -7.628 -7.725 1.00 67.32 87 GLU A O 1
ATOM 692 N N . THR A 1 110 ? 14.857 -9.644 -6.662 1.00 66.12 88 THR A N 1
ATOM 693 C CA . THR A 1 110 ? 13.658 -10.043 -7.365 1.00 64.97 88 THR A CA 1
ATOM 694 C C . THR A 1 110 ? 12.489 -9.116 -6.965 1.00 63.72 88 THR A C 1
ATOM 695 O O . THR A 1 110 ? 12.312 -8.860 -5.794 1.00 64.17 88 THR A O 1
ATOM 699 N N . GLU A 1 111 ? 11.740 -8.565 -7.921 1.00 61.97 89 GLU A N 1
ATOM 700 C CA . GLU A 1 111 ? 10.631 -7.645 -7.609 1.00 60.17 89 GLU A CA 1
ATOM 701 C C . GLU A 1 111 ? 9.259 -8.394 -7.659 1.00 58.34 89 GLU A C 1
ATOM 702 O O . GLU A 1 111 ? 8.764 -8.758 -8.722 1.00 59.81 89 GLU A O 1
ATOM 708 N N . ILE A 1 112 ? 8.660 -8.589 -6.497 1.00 55.72 90 ILE A N 1
ATOM 709 C CA . ILE A 1 112 ? 7.464 -9.410 -6.228 1.00 53.37 90 ILE A CA 1
ATOM 710 C C . ILE A 1 112 ? 6.214 -8.589 -5.900 1.00 52.38 90 ILE A C 1
ATOM 711 O O . ILE A 1 112 ? 6.315 -7.687 -5.152 1.00 51.05 90 ILE A O 1
ATOM 716 N N . ASN A 1 113 ? 5.047 -8.914 -6.458 1.00 51.95 91 ASN A N 1
ATOM 717 C CA . ASN A 1 113 ? 3.808 -8.263 -6.078 1.00 52.14 91 ASN A CA 1
ATOM 718 C C . ASN A 1 113 ? 2.788 -9.323 -5.854 1.00 52.44 91 ASN A C 1
ATOM 719 O O . ASN A 1 113 ? 2.746 -10.310 -6.627 1.00 53.90 91 ASN A O 1
ATOM 724 N N . ILE A 1 114 ? 1.973 -9.159 -4.812 1.00 51.02 92 ILE A N 1
ATOM 725 C CA . ILE A 1 114 ? 0.953 -10.155 -4.486 1.00 48.79 92 ILE A CA 1
ATOM 726 C C . ILE A 1 114 ? -0.375 -9.459 -4.702 1.00 49.43 92 ILE A C 1
ATOM 727 O O . ILE A 1 114 ? -0.615 -8.333 -4.188 1.00 48.71 92 ILE A O 1
ATOM 731 N N . TYR A 1 115 ? -1.245 -10.106 -5.461 1.00 49.05 93 TYR A N 1
ATOM 732 C CA . TYR A 1 115 ? -2.497 -9.529 -5.902 1.00 48.40 93 TYR A CA 1
ATOM 733 C C . TYR A 1 115 ? -3.732 -10.320 -5.512 1.00 48.67 93 TYR A C 1
ATOM 734 O O . TYR A 1 115 ? -3.649 -11.444 -5.138 1.00 48.91 93 TYR A O 1
ATOM 743 N N . ARG A 1 116 ? -4.888 -9.694 -5.633 1.00 49.29 94 ARG A N 1
ATOM 744 C CA . ARG A 1 116 ? -6.175 -10.320 -5.453 1.00 49.48 94 ARG A CA 1
ATOM 745 C C . ARG A 1 116 ? -7.122 -9.735 -6.458 1.00 50.65 94 ARG A C 1
ATOM 746 O O . ARG A 1 116 ? -6.935 -8.644 -6.882 1.00 50.98 94 ARG A O 1
ATOM 754 N N . LYS A 1 117 ? -8.151 -10.447 -6.849 1.00 52.20 95 LYS A N 1
ATOM 755 C CA . LYS A 1 117 ? -8.977 -9.952 -7.913 1.00 53.94 95 LYS A CA 1
ATOM 756 C C . LYS A 1 117 ? -9.974 -8.952 -7.447 1.00 55.99 95 LYS A C 1
ATOM 757 O O . LYS A 1 117 ? -10.717 -9.220 -6.544 1.00 57.36 95 LYS A O 1
ATOM 763 N N . LYS A 1 118 ? -10.022 -7.810 -8.111 1.00 57.38 96 LYS A N 1
ATOM 764 C CA . LYS A 1 118 ? -10.937 -6.745 -7.768 1.00 57.39 96 LYS A CA 1
ATOM 765 C C . LYS A 1 118 ? -11.968 -6.589 -8.839 1.00 57.27 96 LYS A C 1
ATOM 766 O O . LYS A 1 118 ? -12.914 -7.340 -8.887 1.00 58.67 96 LYS A O 1
ATOM 768 N N . LEU B 1 18 ? -6.492 -27.385 -22.642 0.70 55.84 -4 LEU B N 1
ATOM 769 C CA . LEU B 1 18 ? -5.192 -27.678 -23.288 0.70 56.17 -4 LEU B CA 1
ATOM 770 C C . LEU B 1 18 ? -4.043 -27.102 -22.460 0.70 56.37 -4 LEU B C 1
ATOM 771 O O . LEU B 1 18 ? -3.858 -25.874 -22.336 0.70 56.86 -4 LEU B O 1
ATOM 773 N N . TYR B 1 19 ? -3.321 -28.039 -21.856 0.70 55.30 -3 TYR B N 1
ATOM 774 C CA . TYR B 1 19 ? -1.939 -27.913 -21.541 0.70 53.61 -3 TYR B CA 1
ATOM 775 C C . TYR B 1 19 ? -1.204 -27.286 -22.701 0.70 53.35 -3 TYR B C 1
ATOM 776 O O . TYR B 1 19 ? -0.250 -26.569 -22.513 0.70 53.79 -3 TYR B O 1
ATOM 785 N N . PHE B 1 20 ? -1.650 -27.526 -23.915 0.70 53.49 -2 PHE B N 1
ATOM 786 C CA . PHE B 1 20 ? -0.940 -26.962 -25.053 0.70 54.05 -2 PHE B CA 1
ATOM 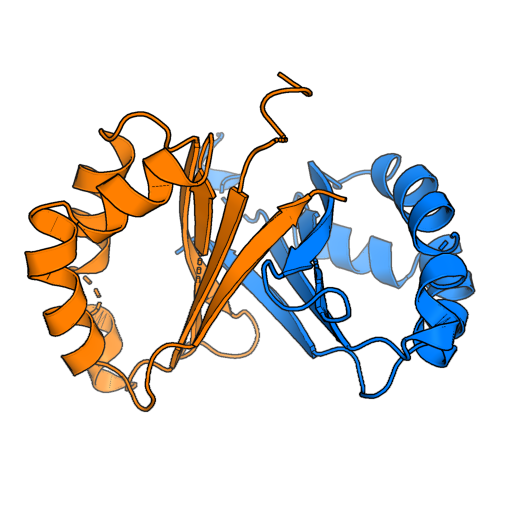787 C C . PHE B 1 20 ? -1.320 -25.505 -25.268 0.70 54.33 -2 PHE B C 1
ATOM 788 O O . PHE B 1 20 ? -0.473 -24.669 -25.588 0.70 54.45 -2 PHE B O 1
ATOM 796 N N . GLN B 1 21 ? -2.605 -25.203 -25.122 0.70 54.53 -1 GLN B N 1
ATOM 797 C CA . GLN B 1 21 ? -3.029 -23.827 -25.139 0.70 54.28 -1 GLN B CA 1
ATOM 798 C C . GLN B 1 21 ? -2.135 -23.113 -24.154 0.70 54.63 -1 GLN B C 1
ATOM 799 O O . GLN B 1 21 ? -1.429 -22.193 -24.525 0.70 54.48 -1 GLN B O 1
ATOM 805 N N . SER B 1 22 ? -2.128 -23.575 -22.910 0.70 55.25 0 SER B N 1
ATOM 806 C CA . SER B 1 22 ? -1.400 -22.879 -21.857 0.70 56.82 0 SER B CA 1
ATOM 807 C C . SER B 1 22 ? 0.017 -22.670 -22.242 0.70 57.38 0 SER B C 1
ATOM 808 O O . SER B 1 22 ? 0.632 -21.687 -21.849 0.70 58.00 0 SER B O 1
ATOM 819 N N . LEU B 1 24 ? 1.345 -22.112 -25.121 1.00 59.50 2 LEU B N 1
ATOM 820 C CA . LEU B 1 24 ? 1.600 -21.145 -26.182 1.00 59.01 2 LEU B CA 1
ATOM 821 C C . LEU B 1 24 ? 0.905 -19.813 -25.850 1.00 58.10 2 LEU B C 1
ATOM 822 O O . LEU B 1 24 ? 1.016 -18.818 -26.596 1.00 58.01 2 LEU B O 1
ATOM 827 N N . ALA B 1 25 ? 0.160 -19.793 -24.749 1.00 56.41 3 ALA B N 1
ATOM 828 C CA . ALA B 1 25 ? -0.541 -18.601 -24.418 1.00 55.29 3 ALA B CA 1
ATOM 829 C C . ALA B 1 25 ? 0.486 -17.536 -24.097 1.00 55.47 3 ALA B C 1
ATOM 830 O O . ALA B 1 25 ? 1.647 -17.797 -23.743 1.00 54.68 3 ALA B O 1
ATOM 832 N N . ILE B 1 26 ? 0.036 -16.320 -24.284 1.00 55.54 4 ILE B N 1
ATOM 833 C CA . ILE B 1 26 ? 0.823 -15.174 -23.983 1.00 55.68 4 ILE B CA 1
ATOM 834 C C . ILE B 1 26 ? 0.183 -14.379 -22.857 1.00 54.79 4 ILE B C 1
ATOM 835 O O . ILE B 1 26 ? -1.029 -14.101 -22.914 1.00 54.21 4 ILE B O 1
ATOM 840 N N . ARG B 1 27 ? 0.993 -14.031 -21.839 1.00 52.99 5 ARG B N 1
ATOM 841 C CA . ARG B 1 27 ? 0.472 -13.335 -20.673 1.00 51.28 5 ARG B CA 1
ATOM 842 C C . ARG B 1 27 ? 0.934 -11.885 -20.563 1.00 51.59 5 ARG B C 1
ATOM 843 O O . ARG B 1 27 ? 2.050 -11.536 -20.959 1.00 52.86 5 ARG B O 1
ATOM 851 N N . VAL B 1 28 ? 0.086 -11.029 -20.020 1.00 50.54 6 VAL B N 1
ATOM 852 C CA . VAL B 1 28 ? 0.483 -9.655 -19.836 1.00 50.48 6 VAL B CA 1
ATOM 853 C C . VAL B 1 28 ? 0.191 -9.153 -18.466 1.00 50.23 6 VAL B C 1
ATOM 854 O O . VAL B 1 28 ? -0.815 -9.492 -17.869 1.00 49.70 6 VAL B O 1
ATOM 858 N N . VAL B 1 29 ? 1.140 -8.388 -17.943 1.00 49.80 7 VAL B N 1
ATOM 859 C CA . VAL B 1 29 ? 0.977 -7.813 -16.639 1.00 48.33 7 VAL B CA 1
ATOM 860 C C . VAL B 1 29 ? 0.988 -6.336 -16.893 1.00 48.90 7 VAL B C 1
ATOM 861 O O . VAL B 1 29 ? 2.017 -5.777 -17.279 1.00 49.43 7 VAL B O 1
ATOM 865 N N . ALA B 1 30 ? -0.174 -5.723 -16.749 1.00 48.45 8 ALA B N 1
ATOM 866 C CA . ALA B 1 30 ? -0.268 -4.288 -16.896 1.00 49.02 8 ALA B CA 1
ATOM 867 C C . ALA B 1 30 ? -0.378 -3.545 -15.536 1.00 49.02 8 ALA B C 1
ATOM 868 O O . ALA B 1 30 ? -1.471 -3.324 -15.019 1.00 48.44 8 ALA B O 1
ATOM 870 N N . LYS B 1 31 ? 0.751 -3.180 -14.967 1.00 49.44 9 LYS B N 1
ATOM 871 C CA . LYS B 1 31 ? 0.744 -2.452 -13.722 1.00 53.08 9 LYS B CA 1
ATOM 872 C C . LYS B 1 31 ? 0.401 -0.913 -13.827 1.00 55.50 9 LYS B C 1
ATOM 873 O O . LYS B 1 31 ? 1.113 -0.119 -14.503 1.00 55.19 9 LYS B O 1
ATOM 879 N N . ASN B 1 32 ? -0.675 -0.517 -13.149 1.00 57.86 10 ASN B N 1
ATOM 880 C CA . ASN B 1 32 ? -1.056 0.898 -12.998 1.00 61.47 10 ASN B CA 1
ATOM 881 C C . ASN B 1 32 ? -0.933 1.448 -11.581 1.00 63.23 10 ASN B C 1
ATOM 882 O O . ASN B 1 32 ? -1.519 0.858 -10.647 1.00 63.89 10 ASN B O 1
ATOM 887 N N . GLN B 1 33 ? -0.230 2.587 -11.433 1.00 64.67 11 GLN B N 1
ATOM 888 C CA . GLN B 1 33 ? -0.315 3.418 -10.206 1.00 65.59 11 GLN B CA 1
ATOM 889 C C . GLN B 1 33 ? -1.448 4.440 -10.344 1.00 66.05 11 GLN B C 1
ATOM 890 O O . GLN B 1 33 ? -1.299 5.502 -10.961 1.00 65.98 11 GLN B O 1
ATOM 896 N N . VAL B 1 34 ? -2.592 4.100 -9.778 1.00 66.89 12 VAL B N 1
ATOM 897 C CA . VAL B 1 34 ? -3.761 4.968 -9.821 1.00 68.06 12 VAL B CA 1
ATOM 898 C C . VAL B 1 34 ? -3.661 6.137 -8.822 1.00 69.51 12 VAL B C 1
ATOM 899 O O . VAL B 1 34 ? -2.981 6.033 -7.775 1.00 69.45 12 VAL B O 1
ATOM 903 N N . LYS B 1 35 ? -4.286 7.269 -9.169 1.00 71.54 13 LYS B N 1
ATOM 904 C CA . LYS B 1 35 ? -4.277 8.466 -8.302 1.00 73.01 13 LYS B CA 1
ATOM 905 C C . LYS B 1 35 ? -5.309 8.213 -7.198 1.00 73.88 13 LYS B C 1
ATOM 906 O O . LYS B 1 35 ? -6.472 7.837 -7.497 1.00 74.21 13 LYS B O 1
ATOM 908 N N . PRO B 1 36 ? -4.900 8.393 -5.923 1.00 74.25 14 PRO B N 1
ATOM 909 C CA . PRO B 1 36 ? -5.875 7.925 -4.946 1.00 74.90 14 PRO B CA 1
ATOM 910 C C . PRO B 1 36 ? -7.348 8.325 -5.240 1.00 76.17 14 PRO B C 1
ATOM 911 O O . PRO B 1 36 ? -8.224 7.479 -5.155 1.00 76.96 14 PRO B O 1
ATOM 913 N N . GLU B 1 37 ? -7.625 9.559 -5.665 1.00 77.65 15 GLU B N 1
ATOM 914 C CA . GLU B 1 37 ? -9.032 10.024 -5.905 1.00 78.74 15 GLU B CA 1
ATOM 915 C C . GLU B 1 37 ? -9.634 9.541 -7.227 1.00 78.44 15 GLU B C 1
ATOM 916 O O . GLU B 1 37 ? -10.854 9.583 -7.444 1.00 78.23 15 GLU B O 1
ATOM 922 N N . LYS B 1 38 ? -8.764 9.096 -8.125 1.00 78.46 16 LYS B N 1
ATOM 923 C CA . LYS B 1 38 ? -9.191 8.730 -9.462 1.00 77.56 16 LYS B CA 1
ATOM 924 C C . LYS B 1 38 ? -9.671 7.276 -9.470 1.00 77.03 16 LYS B C 1
ATOM 925 O O . LYS B 1 38 ? -10.454 6.887 -10.350 1.00 77.37 16 LYS B O 1
ATOM 927 N N . VAL B 1 39 ? -9.276 6.510 -8.443 1.00 75.96 17 VAL B N 1
ATOM 928 C CA . VAL B 1 39 ? -9.558 5.050 -8.322 1.00 74.86 17 VAL B CA 1
ATOM 929 C C . VAL B 1 39 ? -10.931 4.533 -8.779 1.00 74.22 17 VAL B C 1
ATOM 930 O O . VAL B 1 39 ? -11.005 3.546 -9.523 1.00 74.19 17 VAL B O 1
ATOM 932 N N . GLN B 1 40 ? -12.007 5.204 -8.373 1.00 73.91 18 GLN B N 1
ATOM 933 C CA . GLN B 1 40 ? -13.381 4.754 -8.713 1.00 73.30 18 GLN B CA 1
ATOM 934 C C . GLN B 1 40 ? -13.803 5.003 -10.171 1.00 73.39 18 GLN B C 1
ATOM 935 O O . GLN B 1 40 ? -14.640 4.232 -10.670 1.00 73.33 18 GLN B O 1
ATOM 937 N N . GLU B 1 41 ? -13.254 6.047 -10.847 1.00 73.09 19 GLU B N 1
ATOM 938 C CA . GLU B 1 41 ? -13.530 6.271 -12.295 1.00 72.52 19 GLU B CA 1
ATOM 939 C C . GLU B 1 41 ? -12.848 5.140 -13.051 1.00 71.99 19 GLU B C 1
ATOM 940 O O . GLU B 1 41 ? -13.429 4.504 -13.936 1.00 71.65 19 GLU B O 1
ATOM 942 N N . PHE B 1 42 ? -11.626 4.865 -12.612 1.00 71.74 20 PHE B N 1
ATOM 943 C CA . PHE B 1 42 ? -10.791 3.784 -13.124 1.00 71.99 20 PHE B CA 1
ATOM 944 C C . PHE B 1 42 ? -11.532 2.446 -13.161 1.00 72.00 20 PHE B C 1
ATOM 945 O O . PHE B 1 42 ? -11.618 1.742 -14.201 1.00 71.15 20 PHE B O 1
ATOM 961 N N . ASN B 1 44 ? -14.794 1.891 -12.906 1.00 72.67 22 ASN B N 1
ATOM 962 C CA . ASN B 1 44 ? -15.992 1.873 -13.801 1.00 72.85 22 ASN B CA 1
ATOM 963 C C . ASN B 1 44 ? -15.590 1.752 -15.248 1.00 71.34 22 ASN B C 1
ATOM 964 O O . ASN B 1 44 ? -16.292 1.113 -16.060 1.00 71.89 22 ASN B O 1
ATOM 969 N N . LEU B 1 45 ? -14.446 2.350 -15.551 1.00 68.84 23 LEU B N 1
ATOM 970 C CA . LEU B 1 45 ? -13.841 2.171 -16.846 1.00 67.39 23 LEU B CA 1
ATOM 971 C C . LEU B 1 45 ? -13.354 0.718 -17.078 1.00 66.80 23 LEU B C 1
ATOM 972 O O . LEU B 1 45 ? -13.564 0.166 -18.176 1.00 65.69 23 LEU B O 1
ATOM 977 N N . CYS B 1 46 ? -12.720 0.103 -16.068 1.00 65.44 24 CYS B N 1
ATOM 978 C CA . CYS B 1 46 ? -12.355 -1.292 -16.189 1.00 65.30 24 CYS B CA 1
ATOM 979 C C . CYS B 1 46 ? -13.570 -2.224 -16.377 1.00 66.18 24 CYS B C 1
ATOM 980 O O . CYS B 1 46 ? -13.494 -3.235 -17.124 1.00 64.98 24 CYS B O 1
ATOM 983 N N . LYS B 1 47 ? -14.688 -1.891 -15.721 1.00 67.11 25 LYS B N 1
ATOM 984 C CA . LYS B 1 47 ? -15.891 -2.741 -15.828 1.00 68.87 25 LYS B CA 1
ATOM 985 C C . LYS B 1 47 ? -16.270 -3.023 -17.316 1.00 69.49 25 LYS B C 1
ATOM 986 O O . LYS B 1 47 ? -16.481 -4.194 -17.711 1.00 69.53 25 LYS B O 1
ATOM 988 N N . SER B 1 48 ? -16.291 -1.956 -18.137 1.00 69.73 26 SER B N 1
ATOM 989 C CA . SER B 1 48 ? -16.756 -2.044 -19.558 1.00 69.56 26 SER B CA 1
ATOM 990 C C . SER B 1 48 ? -15.682 -2.649 -20.408 1.00 68.90 26 SER B C 1
ATOM 991 O O . SER B 1 48 ? -15.965 -3.336 -21.398 1.00 69.02 26 SER B O 1
ATOM 994 N N . LEU B 1 49 ? -14.447 -2.357 -20.015 1.00 68.33 27 LEU B N 1
ATOM 995 C CA . LEU B 1 49 ? -13.297 -2.886 -20.672 1.00 68.22 27 LEU B CA 1
ATOM 996 C C . LEU B 1 49 ? -13.300 -4.398 -20.555 1.00 69.50 27 LEU B C 1
ATOM 997 O O . LEU B 1 49 ? -13.287 -5.084 -21.594 1.00 69.29 27 LEU B O 1
ATOM 1002 N N . ILE B 1 50 ? -13.349 -4.911 -19.314 1.00 70.56 28 ILE B N 1
ATOM 1003 C CA . ILE B 1 50 ? -13.452 -6.361 -19.093 1.00 71.94 28 ILE B CA 1
ATOM 1004 C C . ILE B 1 50 ? -14.590 -6.939 -19.908 1.00 73.16 28 ILE B C 1
ATOM 1005 O O . ILE B 1 50 ? -14.418 -7.986 -20.591 1.00 74.09 28 ILE B O 1
ATOM 1010 N N . GLU B 1 51 ? -15.740 -6.269 -19.828 1.00 73.93 29 GLU B N 1
ATOM 1011 C CA . GLU B 1 51 ? -16.956 -6.781 -20.426 1.00 75.73 29 GLU B CA 1
ATOM 1012 C C . GLU B 1 51 ? -16.763 -7.043 -21.908 1.00 75.64 29 GLU B C 1
ATOM 1013 O O . GLU B 1 51 ? -17.052 -8.157 -22.407 1.00 75.81 29 GLU B O 1
ATOM 1019 N N . GLU B 1 52 ? -16.247 -6.040 -22.618 1.00 75.05 30 GLU B N 1
ATOM 1020 C CA . GLU B 1 52 ? -16.086 -6.205 -24.044 1.00 74.76 30 GLU B CA 1
ATOM 1021 C C . GLU B 1 52 ? -14.969 -7.178 -24.382 1.00 73.93 30 GLU B C 1
ATOM 1022 O O . GLU B 1 52 ? -15.136 -8.026 -25.255 1.00 73.49 30 GLU B O 1
ATOM 1028 N N . THR B 1 53 ? -13.859 -7.081 -23.649 1.00 72.98 31 THR B N 1
ATOM 1029 C CA . THR B 1 53 ? -12.693 -7.951 -23.860 1.00 71.91 31 THR B CA 1
ATOM 1030 C C . THR B 1 53 ? -12.966 -9.448 -23.672 1.00 71.25 31 THR B C 1
ATOM 1031 O O . THR B 1 53 ? -12.408 -10.264 -24.419 1.00 70.73 31 THR B O 1
ATOM 1035 N N . LEU B 1 54 ? -13.784 -9.818 -22.685 1.00 69.80 32 LEU B N 1
ATOM 1036 C CA . LEU B 1 54 ? -14.076 -11.238 -22.507 1.00 69.24 32 LEU B CA 1
ATOM 1037 C C . LEU B 1 54 ? -14.802 -11.844 -23.725 1.00 69.58 32 LEU B C 1
ATOM 1038 O O . LEU B 1 54 ? -14.460 -12.932 -24.179 1.00 69.58 32 LEU B O 1
ATOM 1043 N N . LYS B 1 55 ? -15.787 -11.129 -24.265 1.00 70.45 33 LYS B N 1
ATOM 1044 C CA . LYS B 1 55 ? -16.371 -11.424 -25.598 1.00 70.95 33 LYS B CA 1
ATOM 1045 C C . LYS B 1 55 ? -15.327 -11.618 -26.784 1.00 71.16 33 LYS B C 1
ATOM 1046 O O . LYS B 1 55 ? -15.685 -12.184 -27.825 1.00 72.05 33 LYS B O 1
ATOM 1048 N N . GLU B 1 56 ? -14.063 -11.190 -26.645 1.00 70.60 34 GLU B N 1
ATOM 1049 C CA . GLU B 1 56 ? -13.090 -11.352 -27.752 1.00 70.37 34 GLU B CA 1
ATOM 1050 C C . GLU B 1 56 ? -12.633 -12.772 -27.901 1.00 70.54 34 GLU B C 1
ATOM 1051 O O . GLU B 1 56 ? -12.566 -13.516 -26.932 1.00 71.19 34 GLU B O 1
ATOM 1057 N N . GLU B 1 57 ? -12.302 -13.161 -29.125 1.00 71.15 35 GLU B N 1
ATOM 1058 C CA . GLU B 1 57 ? -11.740 -14.499 -29.357 1.00 70.85 35 GLU B CA 1
ATOM 1059 C C . GLU B 1 57 ? -10.244 -14.398 -28.999 1.00 70.24 35 GLU B C 1
ATOM 1060 O O . GLU B 1 57 ? -9.605 -13.342 -29.240 1.00 70.67 35 GLU B O 1
ATOM 1062 N N . GLY B 1 58 ? -9.698 -15.465 -28.412 1.00 68.37 36 GLY B N 1
ATOM 1063 C CA . GLY B 1 58 ? -8.266 -15.544 -28.168 1.00 66.12 36 GLY B CA 1
ATOM 1064 C C . GLY B 1 58 ? -7.955 -15.111 -26.745 1.00 65.05 36 GLY B C 1
ATOM 1065 O O . GLY B 1 58 ? -6.794 -15.163 -26.262 1.00 64.55 36 GLY B O 1
ATOM 1066 N N . CYS B 1 59 ? -9.006 -14.703 -26.055 1.00 63.10 37 CYS B N 1
ATOM 1067 C CA . CYS B 1 59 ? -8.841 -14.177 -24.740 1.00 60.89 37 CYS B CA 1
ATOM 1068 C C . CYS B 1 59 ? -9.242 -15.256 -23.798 1.00 59.47 37 CYS B C 1
ATOM 1069 O O . CYS B 1 59 ? -10.403 -15.594 -23.712 1.00 59.45 37 CYS B O 1
ATOM 1072 N N . ILE B 1 60 ? -8.256 -15.795 -23.098 1.00 58.23 38 ILE B N 1
ATOM 1073 C CA . ILE B 1 60 ? -8.479 -16.886 -22.187 1.00 57.45 38 ILE B CA 1
ATOM 1074 C C . ILE B 1 60 ? -8.850 -16.354 -20.823 1.00 57.52 38 ILE B C 1
ATOM 1075 O O . ILE B 1 60 ? -9.745 -16.871 -20.166 1.00 56.81 38 ILE B O 1
ATOM 1080 N N . ASP B 1 61 ? -8.169 -15.305 -20.387 1.00 57.21 39 ASP B N 1
ATOM 1081 C CA . ASP B 1 61 ? -8.402 -14.818 -19.031 1.00 56.81 39 ASP B CA 1
ATOM 1082 C C . ASP B 1 61 ? -8.039 -13.360 -19.019 1.00 56.05 39 ASP B C 1
ATOM 1083 O O . ASP B 1 61 ? -7.011 -12.966 -19.610 1.00 55.81 39 ASP B O 1
ATOM 1088 N N . TYR B 1 62 ? -8.876 -12.560 -18.356 1.00 55.19 40 TYR B N 1
ATOM 1089 C CA . TYR B 1 62 ? -8.664 -11.096 -18.243 1.00 54.43 40 TYR B CA 1
ATOM 1090 C C . TYR B 1 62 ? -9.313 -10.542 -16.977 1.00 53.97 40 TYR B C 1
ATOM 1091 O O . TYR B 1 62 ? -10.473 -10.852 -16.686 1.00 54.24 40 TYR B O 1
ATOM 1100 N N . GLY B 1 63 ? -8.589 -9.730 -16.217 1.00 53.12 41 GLY B N 1
ATOM 1101 C CA . GLY B 1 63 ? -9.121 -9.275 -14.954 1.00 51.78 41 GLY B CA 1
ATOM 1102 C C . GLY B 1 63 ? -8.186 -8.278 -14.343 1.00 52.12 41 GLY B C 1
ATOM 1103 O O . GLY B 1 63 ? -6.984 -8.280 -14.680 1.00 51.80 41 GLY B O 1
ATOM 1104 N N . VAL B 1 64 ? -8.733 -7.428 -13.457 1.00 51.57 42 VAL B N 1
ATOM 1105 C CA . VAL B 1 64 ? -7.944 -6.392 -12.799 1.00 52.14 42 VAL B CA 1
ATOM 1106 C C . VAL B 1 64 ? -7.682 -6.816 -11.395 1.00 52.53 42 VAL B C 1
ATOM 1107 O O . VAL B 1 64 ? -8.569 -7.339 -10.745 1.00 53.72 42 VAL B O 1
ATOM 1111 N N . TYR B 1 65 ? -6.477 -6.583 -10.909 1.00 52.53 43 TYR B N 1
ATOM 1112 C CA . TYR B 1 65 ? -6.129 -7.081 -9.604 1.00 52.80 43 TYR B CA 1
ATOM 1113 C C . TYR B 1 65 ? -5.592 -5.918 -8.774 1.00 54.29 43 TYR B C 1
ATOM 1114 O O . TYR B 1 65 ? -5.023 -4.965 -9.319 1.00 54.51 43 TYR B O 1
ATOM 1123 N N . GLN B 1 66 ? -5.772 -5.988 -7.458 1.00 55.13 44 GLN B N 1
ATOM 1124 C CA . GLN B 1 66 ? -5.206 -4.989 -6.586 1.00 56.29 44 GLN B CA 1
ATOM 1125 C C . GLN B 1 66 ? -4.090 -5.579 -5.782 1.00 56.79 44 GLN B C 1
ATOM 1126 O O . GLN B 1 66 ? -4.235 -6.693 -5.276 1.00 55.98 44 GLN B O 1
ATOM 1132 N N . GLU B 1 67 ? -3.006 -4.808 -5.611 1.00 57.59 45 GLU B N 1
ATOM 1133 C CA . GLU B 1 67 ? -1.886 -5.311 -4.839 1.00 58.45 45 GLU B CA 1
ATOM 1134 C C . GLU B 1 67 ? -2.222 -5.312 -3.366 1.00 59.09 45 GLU B C 1
ATOM 1135 O O . GLU B 1 67 ? -2.746 -4.344 -2.838 1.00 59.92 45 GLU B O 1
ATOM 1141 N N . LEU B 1 68 ? -1.920 -6.417 -2.709 1.00 60.70 46 LEU B N 1
ATOM 1142 C CA . LEU B 1 68 ? -2.229 -6.578 -1.302 1.00 62.15 46 LEU B CA 1
ATOM 1143 C C . LEU B 1 68 ? -1.616 -5.530 -0.406 1.00 64.79 46 LEU B C 1
ATOM 1144 O O . LEU B 1 68 ? -2.317 -4.885 0.372 1.00 66.11 46 LEU B O 1
ATOM 1149 N N . GLU B 1 69 ? -0.320 -5.314 -0.490 1.00 67.35 47 GLU B N 1
ATOM 1150 C CA . GLU B 1 69 ? 0.229 -4.245 0.367 1.00 70.04 47 GLU B CA 1
ATOM 1151 C C . GLU B 1 69 ? -0.435 -2.839 0.055 1.00 71.16 47 GLU B C 1
ATOM 1152 O O . GLU B 1 69 ? -0.853 -2.125 0.982 1.00 71.13 47 GLU B O 1
ATOM 1154 N N . ASN B 1 70 ? -0.622 -2.540 -1.253 1.00 72.14 48 ASN B N 1
ATOM 1155 C CA . ASN B 1 70 ? -0.809 -1.173 -1.832 1.00 71.35 48 ASN B CA 1
ATOM 1156 C C . ASN B 1 70 ? -2.089 -0.975 -2.624 1.00 70.51 48 ASN B C 1
ATOM 1157 O O . ASN B 1 70 ? -2.126 -1.288 -3.804 1.00 70.78 48 ASN B O 1
ATOM 1162 N N . PRO B 1 71 ? -3.109 -0.371 -2.022 1.00 69.81 49 PRO B N 1
ATOM 1163 C CA . PRO B 1 71 ? -4.421 -0.245 -2.692 1.00 69.08 49 PRO B CA 1
ATOM 1164 C C . PRO B 1 71 ? -4.443 0.665 -3.920 1.00 68.57 49 PRO B C 1
ATOM 1165 O O . PRO B 1 71 ? -5.448 0.742 -4.629 1.00 67.85 49 PRO B O 1
ATOM 1169 N N . GLU B 1 72 ? -3.358 1.380 -4.160 1.00 68.24 50 GLU B N 1
ATOM 1170 C CA . GLU B 1 72 ? -3.268 2.239 -5.365 1.00 68.44 50 GLU B CA 1
ATOM 1171 C C . GLU B 1 72 ? -2.790 1.511 -6.660 1.00 66.68 50 GLU B C 1
ATOM 1172 O O . GLU B 1 72 ? -3.099 1.936 -7.778 1.00 65.55 50 GLU B O 1
ATOM 1178 N N . ILE B 1 73 ? -1.995 0.450 -6.471 1.00 64.54 51 ILE B N 1
ATOM 1179 C CA . ILE B 1 73 ? -1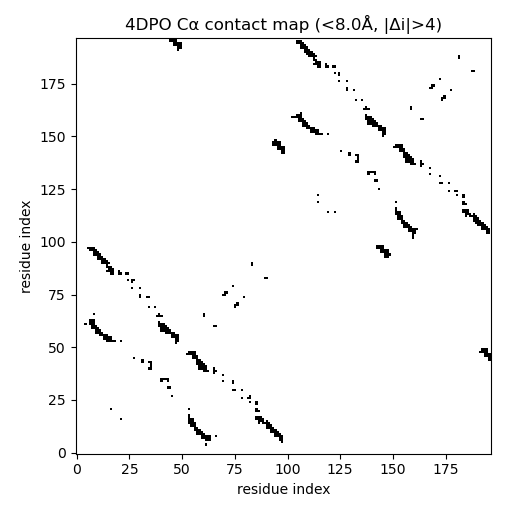.500 -0.394 -7.541 1.00 62.22 51 ILE B CA 1
ATOM 1180 C C . ILE B 1 73 ? -2.633 -1.331 -8.017 1.00 61.28 51 ILE B C 1
ATOM 1181 O O . ILE B 1 73 ? -3.048 -2.228 -7.271 1.00 61.12 51 ILE B O 1
ATOM 1186 N N . LEU B 1 74 ? -3.097 -1.112 -9.255 1.00 59.34 52 LEU B N 1
ATOM 1187 C CA . LEU B 1 74 ? -4.122 -1.917 -9.942 1.00 57.84 52 LEU B CA 1
ATOM 1188 C C . LEU B 1 74 ? -3.619 -2.503 -11.299 1.00 56.60 52 LEU B C 1
ATOM 1189 O O . LEU B 1 74 ? -3.342 -1.782 -12.279 1.00 56.27 52 LEU B O 1
ATOM 1194 N N . THR B 1 75 ? -3.498 -3.825 -11.342 1.00 54.17 53 THR B N 1
ATOM 1195 C CA . THR B 1 75 ? -2.846 -4.461 -12.437 1.00 51.21 53 THR B CA 1
ATOM 1196 C C . THR B 1 75 ? -3.804 -5.243 -13.273 1.00 51.30 53 THR B C 1
ATOM 1197 O O . THR B 1 75 ? -4.827 -5.760 -12.809 1.00 50.63 53 THR B O 1
ATOM 1209 N N . LEU B 1 77 ? -4.103 -8.492 -15.312 1.00 50.16 55 LEU B N 1
ATOM 1210 C CA . LEU B 1 77 ? -3.513 -9.796 -15.605 1.00 49.30 55 LEU B CA 1
ATOM 1211 C C . LEU B 1 77 ? -4.268 -10.459 -16.712 1.00 49.34 55 LEU B C 1
ATOM 1212 O O . LEU B 1 77 ? -5.503 -10.543 -16.671 1.00 49.60 55 LEU B O 1
ATOM 1217 N N . GLU B 1 78 ? -3.542 -10.918 -17.725 1.00 49.90 56 GLU B N 1
ATOM 1218 C CA . GLU B 1 78 ? -4.201 -11.453 -18.905 1.00 52.01 56 GLU B CA 1
ATOM 1219 C C . GLU B 1 78 ? -3.547 -12.656 -19.588 1.00 52.70 56 GLU B C 1
ATOM 1220 O O . GLU B 1 78 ? -2.337 -12.798 -19.576 1.00 53.01 56 GLU B O 1
ATOM 1226 N N . GLU B 1 79 ? -4.368 -13.477 -20.245 1.00 53.24 57 GLU B N 1
ATOM 1227 C CA . GLU B 1 79 ? -3.894 -14.588 -21.033 1.00 53.30 57 GLU B CA 1
ATOM 1228 C C . GLU B 1 79 ? -4.594 -14.604 -22.395 1.00 53.70 57 GLU B C 1
ATOM 1229 O O . GLU B 1 79 ? -5.824 -14.524 -22.443 1.00 53.38 57 GLU B O 1
ATOM 1235 N N . TRP B 1 80 ? -3.799 -14.693 -23.468 1.00 53.91 58 TRP B N 1
ATOM 1236 C CA . TRP B 1 80 ? -4.216 -14.650 -24.851 1.00 55.48 58 TRP B CA 1
ATOM 1237 C C . TRP B 1 80 ? -3.721 -15.920 -25.589 1.00 57.79 58 TRP B C 1
ATOM 1238 O O . TRP B 1 80 ? -2.617 -16.417 -25.304 1.00 58.38 58 TRP B O 1
ATOM 1249 N N . LYS B 1 81 ? -4.508 -16.465 -26.523 1.00 58.53 59 LYS B N 1
ATOM 1250 C CA . LYS B 1 81 ? -4.071 -17.682 -27.201 1.00 60.31 59 LYS B CA 1
ATOM 1251 C C . LYS B 1 81 ? -2.743 -17.458 -27.995 1.00 61.06 59 LYS B C 1
ATOM 1252 O O . LYS B 1 81 ? -1.919 -18.375 -28.117 1.00 60.95 59 LYS B O 1
ATOM 1254 N N . ASP B 1 82 ? -2.515 -16.236 -28.478 1.00 61.94 60 ASP B N 1
ATOM 1255 C CA . ASP B 1 82 ? -1.300 -15.932 -29.284 1.00 63.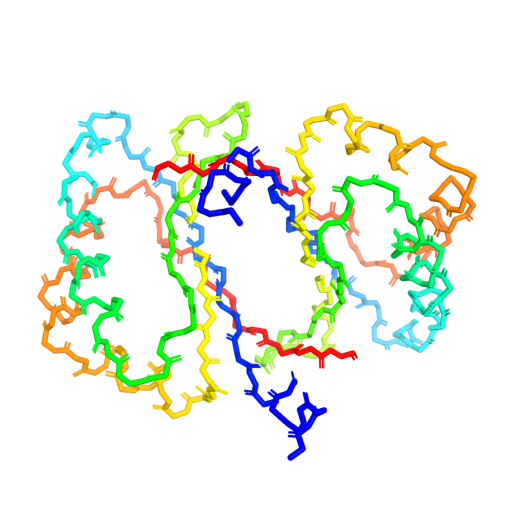52 60 ASP B CA 1
ATOM 1256 C C . ASP B 1 82 ? -1.107 -14.431 -29.466 1.00 63.92 60 ASP B C 1
ATOM 1257 O O . ASP B 1 82 ? -2.025 -13.644 -29.174 1.00 63.06 60 ASP B O 1
ATOM 1262 N N . GLU B 1 83 ? 0.058 -14.062 -30.011 1.00 64.97 61 GLU B N 1
ATOM 1263 C CA . GLU B 1 83 ? 0.432 -12.665 -30.250 1.00 66.86 61 GLU B CA 1
ATOM 1264 C C . GLU B 1 83 ? -0.601 -11.905 -31.051 1.00 67.09 61 GLU B C 1
ATOM 1265 O O . GLU B 1 83 ? -1.041 -10.807 -30.653 1.00 67.67 61 GLU B O 1
ATOM 1271 N N . GLY B 1 84 ? -0.981 -12.516 -32.177 1.00 67.31 62 GLY B N 1
ATOM 1272 C CA . GLY B 1 84 ? -1.966 -11.986 -33.104 1.00 66.24 62 GLY B CA 1
ATOM 1273 C C . GLY B 1 84 ? -3.176 -11.571 -32.310 1.00 66.27 62 GLY B C 1
ATOM 1274 O O . GLY B 1 84 ? -3.622 -10.429 -32.444 1.00 66.85 62 GLY B O 1
ATOM 1275 N N . SER B 1 85 ? -3.701 -12.460 -31.451 1.00 65.07 63 SER B N 1
ATOM 1276 C CA . SER B 1 85 ? -4.921 -12.108 -30.693 1.00 63.62 63 SER B CA 1
ATOM 1277 C C . SER B 1 85 ? -4.738 -10.830 -29.886 1.00 63.47 63 SER B C 1
ATOM 1278 O O . SER B 1 85 ? -5.648 -9.981 -29.827 1.00 62.81 63 SER B O 1
ATOM 1281 N N . LEU B 1 86 ? -3.553 -10.700 -29.285 1.00 63.32 64 LEU B N 1
ATOM 1282 C CA . LEU B 1 86 ? -3.279 -9.572 -28.466 1.00 63.62 64 LEU B CA 1
ATOM 1283 C C . LEU B 1 86 ? -3.167 -8.327 -29.330 1.00 65.77 64 LEU B C 1
ATOM 1284 O O . LEU B 1 86 ? -3.773 -7.303 -29.000 1.00 66.73 64 LEU B O 1
ATOM 1289 N N . ASP B 1 87 ? -2.463 -8.414 -30.460 1.00 67.37 65 ASP B N 1
ATOM 1290 C CA . ASP B 1 87 ? -2.513 -7.341 -31.467 1.00 69.51 65 ASP B CA 1
ATOM 1291 C C . ASP B 1 87 ? -3.908 -6.825 -31.828 1.00 69.14 65 ASP B C 1
ATOM 1292 O O . ASP B 1 87 ? -4.132 -5.619 -31.848 1.00 69.50 65 ASP B O 1
ATOM 1297 N N . GLN B 1 88 ? -4.827 -7.733 -32.133 1.00 69.04 66 GLN B N 1
ATOM 1298 C CA . GLN B 1 88 ? -6.224 -7.379 -32.337 1.00 70.21 66 GLN B CA 1
ATOM 1299 C C . GLN B 1 88 ? -6.754 -6.602 -31.131 1.00 69.57 66 GLN B C 1
ATOM 1300 O O . GLN B 1 88 ? -7.275 -5.480 -31.285 1.00 70.17 66 GLN B O 1
ATOM 1306 N N . HIS B 1 89 ? -6.635 -7.197 -29.941 1.00 67.97 67 HIS B N 1
ATOM 1307 C CA . HIS B 1 89 ? -7.159 -6.591 -28.731 1.00 66.32 67 HIS B CA 1
ATOM 1308 C C . HIS B 1 89 ? -6.707 -5.139 -28.531 1.00 66.24 67 HIS B C 1
ATOM 1309 O O . HIS B 1 89 ? -7.522 -4.255 -28.220 1.00 65.28 67 HIS B O 1
ATOM 1316 N N . ILE B 1 90 ? -5.419 -4.872 -28.710 1.00 65.98 68 ILE B N 1
ATOM 1317 C CA . ILE B 1 90 ? -4.983 -3.508 -28.469 1.00 66.29 68 ILE B CA 1
ATOM 1318 C C . ILE B 1 90 ? -5.302 -2.603 -29.660 1.00 67.51 68 ILE B C 1
ATOM 1319 O O . ILE B 1 90 ? -4.962 -1.408 -29.661 1.00 68.57 68 ILE B O 1
ATOM 1324 N N . ARG B 1 91 ? -5.972 -3.162 -30.659 1.00 67.82 69 ARG B N 1
ATOM 1325 C CA . ARG B 1 91 ? -6.499 -2.351 -31.743 1.00 68.94 69 ARG B CA 1
ATOM 1326 C C . ARG B 1 91 ? -8.040 -2.227 -31.728 1.00 69.61 69 ARG B C 1
ATOM 1327 O O . ARG B 1 91 ? -8.600 -1.358 -32.388 1.00 70.37 69 ARG B O 1
ATOM 1335 N N . SER B 1 92 ? -8.729 -3.070 -30.955 1.00 69.48 70 SER B N 1
ATOM 1336 C CA . SER B 1 92 ? -10.177 -3.000 -30.857 1.00 69.23 70 SER B CA 1
ATOM 1337 C C . SER B 1 92 ? -10.691 -1.576 -30.577 1.00 69.44 70 SER B C 1
ATOM 1338 O O . SER B 1 92 ? -9.953 -0.711 -30.095 1.00 69.05 70 SER B O 1
ATOM 1341 N N . ASP B 1 93 ? -11.970 -1.352 -30.877 1.00 70.40 71 ASP B N 1
ATOM 1342 C CA . ASP B 1 93 ? -12.663 -0.090 -30.548 1.00 71.06 71 ASP B CA 1
ATOM 1343 C C . ASP B 1 93 ? -12.631 0.228 -29.057 1.00 70.69 71 ASP B C 1
ATOM 1344 O O . ASP B 1 93 ? -12.184 1.328 -28.633 1.00 70.71 71 ASP B O 1
ATOM 1349 N N . HIS B 1 94 ? -13.092 -0.724 -28.249 1.00 69.79 72 HIS B N 1
ATOM 1350 C CA . HIS B 1 94 ? -13.173 -0.482 -26.807 1.00 68.84 72 HIS B CA 1
ATOM 1351 C C . HIS B 1 94 ? -11.773 -0.252 -26.208 1.00 68.00 72 HIS B C 1
ATOM 1352 O O . HIS B 1 94 ? -11.580 0.574 -25.291 1.00 67.51 72 HIS B O 1
ATOM 1359 N N . PHE B 1 95 ? -10.767 -0.935 -26.743 1.00 66.82 73 PHE B N 1
ATOM 1360 C CA . PHE B 1 95 ? -9.453 -0.642 -26.219 1.00 65.78 73 PHE B CA 1
ATOM 1361 C C . PHE B 1 95 ? -9.073 0.802 -26.579 1.00 65.19 73 PHE B C 1
ATOM 1362 O O . PHE B 1 95 ? -8.655 1.580 -25.716 1.00 64.66 73 PHE B O 1
ATOM 1370 N N . LYS B 1 96 ? -9.263 1.153 -27.853 1.00 64.56 74 LYS B N 1
ATOM 1371 C CA . LYS B 1 96 ? -8.907 2.475 -28.338 1.00 63.94 74 LYS B CA 1
ATOM 1372 C C . LYS B 1 96 ? -9.753 3.547 -27.650 1.00 63.48 74 LYS B C 1
ATOM 1373 O O . LYS B 1 96 ? -9.265 4.667 -27.411 1.00 64.10 74 LYS B O 1
ATOM 1375 N N . GLU B 1 97 ? -10.969 3.190 -27.245 1.00 62.93 75 GLU B N 1
ATOM 1376 C CA . GLU B 1 97 ? -11.847 4.159 -26.573 1.00 62.80 75 GLU B CA 1
ATOM 1377 C C . GLU B 1 97 ? -11.526 4.390 -25.096 1.00 62.84 75 GLU B C 1
ATOM 1378 O O . GLU B 1 97 ? -11.680 5.521 -24.595 1.00 62.92 75 GLU B O 1
ATOM 1380 N N . ILE B 1 98 ? -11.080 3.333 -24.393 1.00 62.38 76 ILE B N 1
ATOM 1381 C CA . ILE B 1 98 ? -11.031 3.370 -22.931 1.00 61.43 76 ILE B CA 1
ATOM 1382 C C . ILE B 1 98 ? -9.601 3.514 -22.399 1.00 62.00 76 ILE B C 1
ATOM 1383 O O . ILE B 1 98 ? -9.328 4.146 -21.339 1.00 60.50 76 ILE B O 1
ATOM 1388 N N . PHE B 1 99 ? -8.676 2.956 -23.166 1.00 62.68 77 PHE B N 1
ATOM 1389 C CA . PHE B 1 99 ? -7.304 3.006 -22.745 1.00 64.77 77 PHE B CA 1
ATOM 1390 C C . PHE B 1 99 ? -6.857 4.436 -22.430 1.00 66.10 77 PHE B C 1
ATOM 1391 O O . PHE B 1 99 ? -6.402 4.682 -21.327 1.00 66.46 77 PHE B O 1
ATOM 1399 N N . PRO B 1 100 ? -7.043 5.396 -23.377 1.00 67.94 78 PRO B N 1
ATOM 1400 C CA . PRO B 1 100 ? -6.684 6.780 -23.043 1.00 68.36 78 PRO B CA 1
ATOM 1401 C C . PRO B 1 100 ? -7.438 7.334 -21.812 1.00 69.11 78 PRO B C 1
ATOM 1402 O O . PRO B 1 100 ? -6.826 8.078 -21.006 1.00 69.57 78 PRO B O 1
ATOM 1406 N N . LEU B 1 101 ? -8.713 6.969 -21.625 1.00 68.72 79 LEU B N 1
ATOM 1407 C CA . LEU B 1 101 ? -9.433 7.461 -20.439 1.00 69.26 79 LEU B CA 1
ATOM 1408 C C . LEU B 1 101 ? -8.857 6.904 -19.144 1.00 70.29 79 LEU B C 1
ATOM 1409 O O . LEU B 1 101 ? -8.825 7.612 -18.102 1.00 70.98 79 LEU B O 1
ATOM 1414 N N . LEU B 1 102 ? -8.392 5.648 -19.209 1.00 70.36 80 LEU B N 1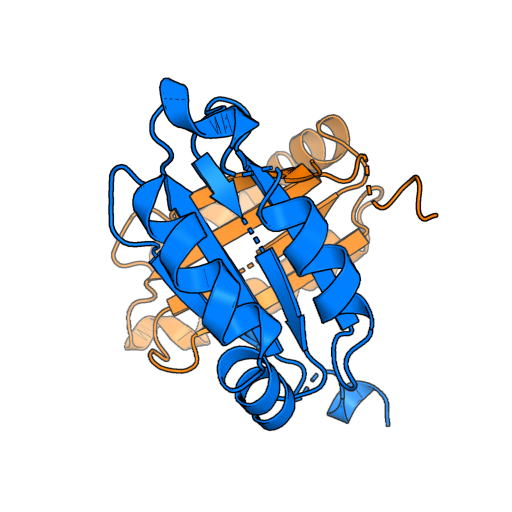
ATOM 1415 C CA . LEU B 1 102 ? -7.695 5.011 -18.094 1.00 69.79 80 LEU B CA 1
ATOM 1416 C C . LEU B 1 102 ? -6.502 5.818 -17.701 1.00 70.54 80 LEU B C 1
ATOM 1417 O O . LEU B 1 102 ? -6.338 6.119 -16.515 1.00 70.61 80 LEU B O 1
ATOM 1422 N N . SER B 1 103 ? -5.668 6.188 -18.676 1.00 71.20 81 SER B N 1
ATOM 1423 C CA . SER B 1 103 ? -4.443 6.937 -18.332 1.00 73.42 81 SER B CA 1
ATOM 1424 C C . SER B 1 103 ? -4.644 8.336 -17.692 1.00 73.84 81 SER B C 1
ATOM 1425 O O . SER B 1 103 ? -3.723 8.861 -17.068 1.00 72.84 81 SER B O 1
ATOM 1428 N N . GLU B 1 104 ? -5.837 8.917 -17.885 1.00 75.27 82 GLU B N 1
ATOM 1429 C CA . GLU B 1 104 ? -6.319 10.066 -17.106 1.00 76.68 82 GLU B CA 1
ATOM 1430 C C . GLU B 1 104 ? -6.157 9.874 -15.596 1.00 76.56 82 GLU B C 1
ATOM 1431 O O . GLU B 1 104 ? -5.974 10.873 -14.842 1.00 76.12 82 GLU B O 1
ATOM 1437 N N . CYS B 1 105 ? -6.191 8.604 -15.161 1.00 75.67 83 CYS B N 1
ATOM 1438 C CA . CYS B 1 105 ? -6.241 8.301 -13.727 1.00 74.82 83 CYS B CA 1
ATOM 1439 C C . CYS B 1 105 ? -4.881 8.016 -13.057 1.00 74.43 83 CYS B C 1
ATOM 1440 O O . CYS B 1 105 ? -4.782 7.946 -11.837 1.00 74.26 83 CYS B O 1
ATOM 1443 N N . LEU B 1 106 ? -3.833 7.934 -13.855 1.00 74.22 84 LEU B N 1
ATOM 1444 C CA . LEU B 1 106 ? -2.566 7.407 -13.408 1.00 75.47 84 LEU B CA 1
ATOM 1445 C C . LEU B 1 106 ? -1.599 8.429 -12.857 1.00 76.65 84 LEU B C 1
ATOM 1446 O O . LEU B 1 106 ? -1.727 9.594 -13.167 1.00 77.07 84 LEU B O 1
ATOM 1451 N N . ASP B 1 107 ? -0.599 7.984 -12.082 1.00 77.92 85 ASP B N 1
ATOM 1452 C CA . ASP B 1 107 ? 0.535 8.850 -11.706 1.00 78.85 85 ASP B CA 1
ATOM 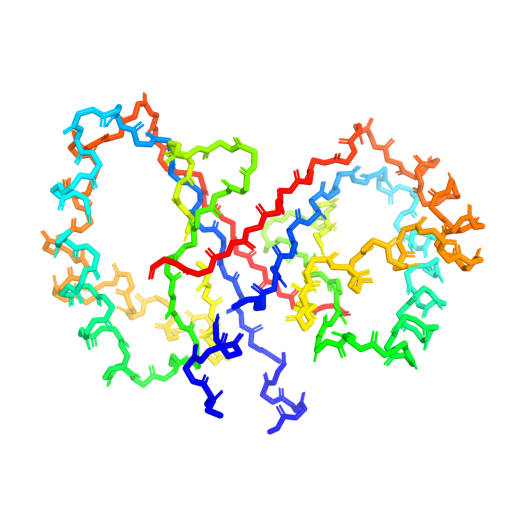1453 C C . ASP B 1 107 ? 1.763 8.672 -12.593 1.00 78.47 85 ASP B C 1
ATOM 1454 O O . ASP B 1 107 ? 2.568 9.600 -12.720 1.00 78.89 85 ASP B O 1
ATOM 1459 N N . LYS B 1 108 ? 1.907 7.484 -13.187 1.00 77.26 86 LYS B N 1
ATOM 1460 C CA . LYS B 1 108 ? 2.919 7.237 -14.196 1.00 75.33 86 LYS B CA 1
ATOM 1461 C C . LYS B 1 108 ? 2.289 6.618 -15.429 1.00 75.42 86 LYS B C 1
ATOM 1462 O O . LYS B 1 108 ? 1.086 6.280 -15.420 1.00 75.36 86 LYS B O 1
ATOM 1466 N N . GLU B 1 109 ? 3.093 6.495 -16.500 1.00 75.00 87 GLU B N 1
ATOM 1467 C CA . GLU B 1 109 ? 2.724 5.658 -17.653 1.00 73.64 87 GLU B CA 1
ATOM 1468 C C . GLU B 1 109 ? 2.646 4.249 -17.078 1.00 72.87 87 GLU B C 1
ATOM 1469 O O . GLU B 1 109 ? 3.514 3.854 -16.284 1.00 72.38 87 GLU B O 1
ATOM 1471 N N . THR B 1 110 ? 1.580 3.536 -17.464 1.00 71.29 88 THR B N 1
ATOM 1472 C CA . THR B 1 110 ? 1.303 2.172 -17.077 1.00 69.20 88 THR B CA 1
ATOM 1473 C C . THR B 1 110 ? 2.401 1.223 -17.565 1.00 67.87 88 THR B C 1
ATOM 1474 O O . THR B 1 110 ? 2.826 1.271 -18.721 1.00 67.41 88 THR B O 1
ATOM 1478 N N . GLU B 1 111 ? 2.851 0.351 -16.668 1.00 66.31 89 GLU B N 1
ATOM 1479 C CA . GLU B 1 111 ? 4.010 -0.492 -16.926 1.00 64.51 89 GLU B CA 1
ATOM 1480 C C . GLU B 1 111 ? 3.604 -1.903 -17.433 1.00 62.52 89 GLU B C 1
ATOM 1481 O O . GLU B 1 111 ? 3.081 -2.713 -16.676 1.00 62.33 89 GLU B O 1
ATOM 1487 N N . ILE B 1 112 ? 3.875 -2.187 -18.703 1.00 60.57 90 ILE B N 1
ATOM 1488 C CA . ILE B 1 112 ? 3.325 -3.370 -19.401 1.00 59.28 90 ILE B CA 1
ATOM 1489 C C . ILE B 1 112 ? 4.370 -4.424 -19.719 1.00 58.87 90 ILE B C 1
ATOM 1490 O O . ILE B 1 112 ? 5.391 -4.099 -20.305 1.00 58.58 90 ILE B O 1
ATOM 1495 N N . ASN B 1 113 ? 4.127 -5.681 -19.338 1.00 58.12 91 ASN B N 1
ATOM 1496 C CA . ASN B 1 113 ? 5.026 -6.764 -19.728 1.00 57.67 91 ASN B CA 1
ATOM 1497 C C . ASN B 1 113 ? 4.309 -7.875 -20.397 1.00 57.33 91 ASN B C 1
ATOM 1498 O O . ASN B 1 113 ? 3.277 -8.380 -19.912 1.00 57.23 91 ASN B O 1
ATOM 1503 N N . ILE B 1 114 ? 4.887 -8.335 -21.482 1.00 56.97 92 ILE B N 1
ATOM 1504 C CA . ILE B 1 114 ? 4.348 -9.443 -22.229 1.00 56.84 92 ILE B CA 1
ATOM 1505 C C . ILE B 1 114 ? 5.220 -10.658 -22.092 1.00 55.94 92 ILE B C 1
ATOM 1506 O O . ILE B 1 114 ? 6.398 -10.596 -22.309 1.00 55.91 92 ILE B O 1
ATOM 1511 N N . TYR B 1 115 ? 4.615 -11.771 -21.745 1.00 54.73 93 TYR B N 1
ATOM 1512 C CA . TYR B 1 115 ? 5.357 -12.942 -21.389 1.00 54.73 93 TYR B CA 1
ATOM 1513 C C . TYR B 1 115 ? 4.995 -14.146 -22.218 1.00 54.94 93 TYR B C 1
ATOM 1514 O O . TYR B 1 115 ? 3.887 -14.302 -22.635 1.00 54.39 93 TYR B O 1
ATOM 1523 N N . ARG B 1 116 ? 5.970 -14.999 -22.439 1.00 56.00 94 ARG B N 1
ATOM 1524 C CA . ARG B 1 116 ? 5.778 -16.253 -23.107 1.00 57.13 94 ARG B CA 1
ATOM 1525 C C . ARG B 1 116 ? 6.214 -17.310 -22.135 1.00 56.81 94 ARG B C 1
ATOM 1526 O O . ARG B 1 116 ? 7.176 -17.121 -21.463 1.00 57.99 94 ARG B O 1
ATOM 1534 N N . LYS B 1 117 ? 5.485 -18.398 -22.016 1.00 56.03 95 LYS B N 1
ATOM 1535 C CA . LYS B 1 117 ? 5.820 -19.427 -21.056 1.00 56.02 95 LYS B CA 1
ATOM 1536 C C . LYS B 1 117 ? 7.056 -20.218 -21.397 1.00 57.39 95 LYS B C 1
ATOM 1537 O O . LYS B 1 117 ? 7.295 -20.518 -22.539 1.00 57.28 95 LYS B O 1
ATOM 1543 N N . LYS B 1 118 ? 7.829 -20.583 -20.387 1.00 58.31 96 LYS B N 1
ATOM 1544 C CA . LYS B 1 118 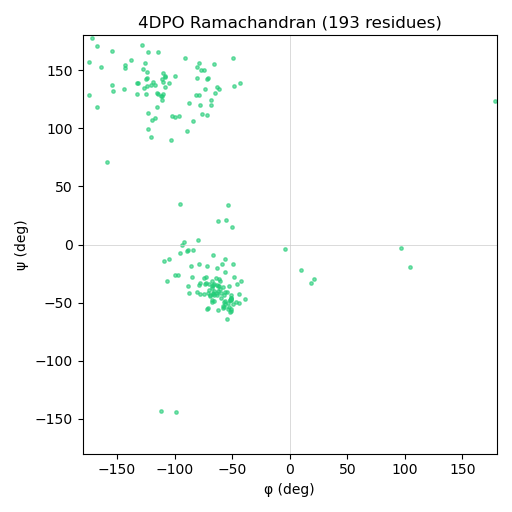? 9.091 -21.276 -20.589 1.00 58.03 96 LYS B CA 1
ATOM 1545 C C . LYS B 1 118 ? 9.083 -22.689 -20.051 1.00 58.54 96 LYS B C 1
ATOM 1546 O O . LYS B 1 118 ? 8.814 -22.913 -18.886 1.00 59.69 96 LYS B O 1
#

InterPro domains:
  IPR007138 Antibiotic biosynthesis monooxygenase domain [PF03992] (3-75)
  IPR007138 Antibiotic biosynthesis monooxygenase domain [PS51725] (3-92)
  IPR011008 Dimeric alpha-beta barrel [SSF54909] (3-91)
  IPR050744 AI-2 Signaling Cycle Isomerase LsrG [PTHR33336] (2-93)

Foldseek 3Di:
DVVVLLLKKKKKKKFAFDPVCVVVLVLVVVLCVVLVPAQFWPDDDWDADDVGRRTIIITIGSHDVSVVCSCVDPSVVVRVVVNVVGGPDDIDMDMDHDD/DVVLLLKKKKKWKFQFDVVLVVVLCLVVVLVVVVVVAPQWDDDDWDADPVDRRIIIITIGSHPVSVVVSCVDPSNVVRVVVNVVGGPDDIDMDMDGDD

Sequence (197 aa):
NLYFQSLAIRVVAKNQVKPEKVQEFNLCKSLIEETLKEEGCIDYGVYQELENPEILTLEEWKDEGSLDQHIRSDHFKEIFPLLSECLDKETEINIYRKKLYFQSLAIRVVAKNQVKPEKVQEFNLCKSLIEETLKEEGCIDYGVYQELENPEILTLEEWKDEGSLDQHIRSDHFKEIFPLLSECLDKETEINIYRKK

Secondary structure (DSSP, 8-state):
-HHHH---EEEEEEEEB-TTTTTT--HHHHHHHHHHTSTTEEEE--EEETTEEEEE--EEESSHHHHHHHHTSHHHHHHHHHHHHTBSS--EEEEEEE-/-TTT---EEEEEEEEB-GGGTTT--HHHHHHHHHHTSTTEEEE--EEESS-TTEE--EEESSHHHHHHHTTSHHHHHHHHHHHTTBSS--EEEEEEE-

Radius of gyration: 17.28 Å; Cα contacts (8 Å, |Δi|>4): 355; chains: 2; bounding box: 45×41×38 Å

Solvent-accessible surface area: 10487 Å² total

Nearest PDB structures (foldseek):
  4dpo-assembly1_B  TM=9.818E-01  e=2.769E-17  Methanosarcina mazei Go1
  1y0h-assembly1_B  TM=9.152E-01  e=5.197E-08  Mycobacterium tuberculosis
  2gff-assembly1_A  TM=9.483E-01  e=6.504E-07  Yersinia pestis
  1x7v-assembly3_C  TM=8.727E-01  e=2.028E-06  Pseudomonas aeruginosa
  2pd1-assembly1_A  TM=8.075E-01  e=3.708E-05  Nitrosomonas europaea

CATH classification: 3.30.70.100